Protein AF-A0A0H5D980-F1 (afdb_monomer_lite)

Structure (mmCIF, N/CA/C/O backbone):
data_AF-A0A0H5D980-F1
#
_entry.id   AF-A0A0H5D980-F1
#
loop_
_atom_site.group_PDB
_atom_site.id
_atom_site.type_symbol
_atom_site.label_atom_id
_atom_site.label_alt_id
_atom_site.label_comp_id
_atom_site.label_asym_id
_atom_site.label_entity_id
_atom_site.label_seq_id
_atom_site.pdbx_PDB_ins_code
_atom_site.Cartn_x
_atom_site.Cartn_y
_atom_site.Cartn_z
_atom_site.occupancy
_atom_site.B_iso_or_equiv
_atom_site.auth_seq_id
_atom_site.auth_comp_id
_atom_site.auth_asym_id
_atom_site.auth_atom_id
_atom_site.pdbx_PDB_model_num
ATOM 1 N N . MET A 1 1 ? -22.223 -10.813 6.629 1.00 51.12 1 MET A N 1
ATOM 2 C CA . MET A 1 1 ? -20.821 -11.260 6.780 1.00 51.12 1 MET A CA 1
ATOM 3 C C . MET A 1 1 ? -19.965 -10.009 6.736 1.00 51.12 1 MET A C 1
ATOM 5 O O . MET A 1 1 ? -20.292 -9.136 5.946 1.00 51.12 1 MET A O 1
ATOM 9 N N . SER A 1 2 ? -18.985 -9.863 7.628 1.00 63.44 2 SER A N 1
ATOM 10 C CA . SER A 1 2 ? -18.084 -8.704 7.605 1.00 63.44 2 SER A CA 1
ATOM 11 C C . SER A 1 2 ? -17.225 -8.768 6.345 1.00 63.44 2 SER A C 1
ATOM 13 O O . SER A 1 2 ? -16.574 -9.787 6.131 1.00 63.44 2 SER A O 1
ATOM 15 N N . THR A 1 3 ? -17.230 -7.718 5.527 1.00 89.12 3 THR A N 1
ATOM 16 C CA . THR A 1 3 ? -16.318 -7.585 4.385 1.00 89.12 3 THR A CA 1
ATOM 17 C C . THR A 1 3 ? -14.890 -7.384 4.899 1.00 89.12 3 THR A C 1
ATOM 19 O O . THR A 1 3 ? -14.675 -6.607 5.834 1.00 89.12 3 THR A O 1
ATOM 22 N N . THR A 1 4 ? -13.914 -8.102 4.337 1.00 97.00 4 THR A N 1
ATOM 23 C CA . THR A 1 4 ? -12.498 -7.933 4.696 1.00 97.00 4 THR A CA 1
ATOM 24 C C . THR A 1 4 ? -12.014 -6.555 4.254 1.00 97.00 4 THR A C 1
ATOM 26 O O . THR A 1 4 ? -12.297 -6.121 3.139 1.00 97.00 4 THR A O 1
ATOM 29 N N . ARG A 1 5 ? -11.260 -5.864 5.110 1.00 97.75 5 ARG A N 1
ATOM 30 C CA . ARG A 1 5 ? -10.724 -4.530 4.805 1.00 97.75 5 ARG A CA 1
ATOM 31 C C . ARG A 1 5 ? -9.301 -4.609 4.266 1.00 97.75 5 ARG A C 1
ATOM 33 O O . ARG A 1 5 ? -8.466 -5.313 4.830 1.00 97.75 5 ARG A O 1
ATOM 40 N N . LEU A 1 6 ? -9.002 -3.868 3.207 1.00 98.44 6 LEU A N 1
ATOM 41 C CA . LEU A 1 6 ? -7.672 -3.780 2.609 1.00 98.44 6 LEU A CA 1
ATOM 42 C C . LEU A 1 6 ? -7.043 -2.420 2.911 1.00 98.44 6 LEU A C 1
ATOM 44 O O . LEU A 1 6 ? -7.632 -1.382 2.625 1.00 98.44 6 LEU A O 1
ATOM 48 N N . VAL A 1 7 ? -5.818 -2.420 3.428 1.00 98.62 7 VAL A N 1
ATOM 49 C CA . VAL A 1 7 ? -4.994 -1.212 3.555 1.00 98.62 7 VAL A CA 1
ATOM 50 C C . VAL A 1 7 ? -3.736 -1.405 2.724 1.00 98.62 7 VAL A C 1
ATOM 52 O O . VAL A 1 7 ? -2.962 -2.322 2.982 1.00 98.62 7 VAL A O 1
ATOM 55 N N . LEU A 1 8 ? -3.515 -0.557 1.726 1.00 98.75 8 LEU A N 1
ATOM 56 C CA . LEU A 1 8 ? -2.292 -0.581 0.932 1.00 98.75 8 LEU A CA 1
ATOM 57 C C . LEU A 1 8 ? -1.278 0.368 1.567 1.00 98.75 8 LEU A C 1
ATOM 59 O O . LEU A 1 8 ? -1.592 1.526 1.824 1.00 98.75 8 LEU A O 1
ATOM 63 N N . VAL A 1 9 ? -0.060 -0.113 1.797 1.00 98.69 9 VAL A N 1
ATOM 64 C CA . VAL A 1 9 ? 1.068 0.684 2.288 1.00 98.69 9 VAL A CA 1
ATOM 65 C C . VAL A 1 9 ? 2.138 0.720 1.208 1.00 98.69 9 VAL A C 1
ATOM 67 O O . VAL A 1 9 ? 2.629 -0.326 0.789 1.00 98.69 9 VAL A O 1
ATOM 70 N N . CYS A 1 10 ? 2.511 1.921 0.777 1.00 98.00 10 CYS A N 1
ATOM 71 C CA . CYS A 1 10 ? 3.514 2.157 -0.259 1.00 98.00 10 CYS A CA 1
ATOM 72 C C . CYS A 1 10 ? 4.540 3.207 0.181 1.00 98.00 10 CYS A C 1
ATOM 74 O O . CYS A 1 10 ? 4.350 3.887 1.191 1.00 98.00 10 CYS A O 1
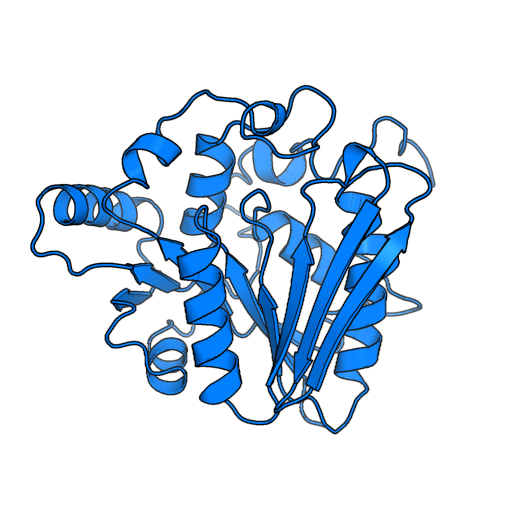ATOM 76 N N . GLY A 1 11 ? 5.643 3.322 -0.554 1.00 95.94 11 GLY A N 1
ATOM 77 C CA . GLY A 1 11 ? 6.698 4.298 -0.293 1.00 95.94 11 GLY A CA 1
ATOM 78 C C . GLY A 1 11 ? 8.081 3.778 -0.698 1.00 95.94 11 GLY A C 1
ATOM 79 O O . GLY A 1 11 ? 8.308 2.566 -0.663 1.00 95.94 11 GLY A O 1
ATOM 80 N N . PRO A 1 12 ? 9.037 4.669 -1.018 1.00 91.44 12 PRO A N 1
ATOM 81 C CA . PRO A 1 12 ? 10.344 4.280 -1.561 1.00 91.44 12 PRO A CA 1
ATOM 82 C C . PRO A 1 12 ? 11.278 3.617 -0.540 1.00 91.44 12 PRO A C 1
ATOM 84 O O . PRO A 1 12 ? 12.287 3.017 -0.904 1.00 91.44 12 PRO A O 1
ATOM 87 N N . ARG A 1 13 ? 10.977 3.726 0.759 1.00 92.12 13 ARG A N 1
ATOM 88 C CA . ARG A 1 13 ? 11.851 3.250 1.837 1.00 92.12 13 ARG A CA 1
ATOM 89 C C . ARG A 1 13 ? 11.250 2.018 2.512 1.00 92.12 13 ARG A C 1
ATOM 91 O O . ARG A 1 13 ? 10.187 2.078 3.138 1.00 92.12 13 ARG A O 1
ATOM 98 N N . HIS A 1 14 ? 11.958 0.889 2.416 1.00 90.56 14 HIS A N 1
ATOM 99 C CA . HIS A 1 14 ? 11.540 -0.385 3.015 1.00 90.56 14 HIS A CA 1
ATOM 100 C C . HIS A 1 14 ? 11.334 -0.291 4.532 1.00 90.56 14 HIS A C 1
ATOM 102 O O . HIS A 1 14 ? 10.413 -0.905 5.064 1.00 90.56 14 HIS A O 1
ATOM 108 N N . GLU A 1 15 ? 12.190 0.446 5.241 1.00 92.38 15 GLU A N 1
ATOM 109 C CA . GLU A 1 15 ? 12.110 0.556 6.699 1.00 92.38 15 GLU A CA 1
ATOM 110 C C . GLU A 1 15 ? 10.838 1.285 7.140 1.00 92.38 15 GLU A C 1
ATOM 112 O O . GLU A 1 15 ? 10.085 0.764 7.963 1.00 92.38 15 GLU A O 1
ATOM 117 N N . SER A 1 16 ? 10.542 2.433 6.527 1.00 92.75 16 SER A N 1
ATOM 118 C CA . SER A 1 16 ? 9.367 3.251 6.838 1.00 92.75 16 SER A CA 1
ATOM 119 C C . SER A 1 16 ? 8.065 2.493 6.574 1.00 92.75 16 SER A C 1
ATOM 121 O O . SER A 1 16 ? 7.196 2.420 7.443 1.00 92.75 16 SER A O 1
ATOM 123 N N . THR A 1 17 ? 7.954 1.855 5.405 1.00 96.25 17 THR A N 1
ATOM 124 C CA . THR A 1 17 ? 6.773 1.060 5.029 1.00 96.25 17 THR A CA 1
ATOM 125 C C . THR A 1 17 ? 6.622 -0.195 5.891 1.00 96.25 17 THR A C 1
ATOM 127 O O . THR A 1 17 ? 5.507 -0.534 6.296 1.00 96.25 17 THR A O 1
ATOM 130 N N . ARG A 1 18 ? 7.727 -0.859 6.260 1.00 95.56 18 ARG A N 1
ATOM 131 C CA . ARG A 1 18 ? 7.719 -2.000 7.189 1.00 95.56 18 ARG A CA 1
ATOM 132 C C . ARG A 1 18 ? 7.298 -1.588 8.597 1.00 95.56 18 ARG A C 1
ATOM 134 O O . ARG A 1 18 ? 6.560 -2.339 9.243 1.00 95.56 18 ARG A O 1
ATOM 141 N N . MET A 1 19 ? 7.781 -0.449 9.092 1.00 94.81 19 MET A N 1
ATOM 142 C CA . MET A 1 19 ? 7.435 0.053 10.420 1.00 94.81 19 MET A CA 1
ATOM 143 C C . MET A 1 19 ? 5.950 0.403 10.484 1.00 94.81 19 MET A C 1
ATOM 145 O O . MET A 1 19 ? 5.253 -0.125 11.348 1.00 94.81 19 MET A O 1
ATOM 149 N N . LEU A 1 20 ? 5.447 1.158 9.503 1.00 96.69 20 LEU A N 1
ATOM 150 C CA . LEU A 1 20 ? 4.027 1.484 9.380 1.00 96.69 20 LEU A CA 1
ATOM 151 C C . LEU A 1 20 ? 3.154 0.223 9.273 1.00 96.69 20 LEU A C 1
ATOM 153 O O . LEU A 1 20 ? 2.203 0.060 10.031 1.00 96.69 20 LEU A O 1
ATOM 157 N N . SER A 1 21 ? 3.513 -0.725 8.402 1.00 97.44 21 SER A N 1
ATOM 158 C CA . SER A 1 21 ? 2.768 -1.987 8.262 1.00 97.44 21 SER A CA 1
ATOM 159 C C . SER A 1 21 ? 2.767 -2.806 9.556 1.00 97.44 21 SER A C 1
ATOM 161 O O . SER A 1 21 ? 1.779 -3.456 9.886 1.00 97.44 21 SER A O 1
ATOM 163 N N . THR A 1 22 ? 3.863 -2.761 10.321 1.00 95.75 22 THR A N 1
ATOM 164 C CA . THR A 1 22 ? 3.944 -3.416 11.634 1.00 95.75 22 THR A CA 1
ATOM 165 C C . THR A 1 22 ? 3.051 -2.724 12.657 1.00 95.75 22 THR A C 1
ATOM 167 O O . THR A 1 22 ? 2.327 -3.424 13.354 1.00 95.75 22 THR A O 1
ATOM 170 N N . GLN A 1 23 ? 3.052 -1.388 12.713 1.00 95.31 23 GLN A N 1
ATOM 171 C CA . GLN A 1 23 ? 2.165 -0.620 13.592 1.00 95.31 23 GLN A CA 1
ATOM 172 C C . GLN A 1 23 ? 0.692 -0.919 13.295 1.00 95.31 23 GLN A C 1
ATOM 174 O O . GLN A 1 23 ? -0.059 -1.219 14.222 1.00 95.31 23 GLN A O 1
ATOM 179 N N . LEU A 1 24 ? 0.294 -0.921 12.016 1.00 96.88 24 LEU A N 1
ATOM 180 C CA . LEU A 1 24 ? -1.061 -1.290 11.592 1.00 96.88 24 LEU A CA 1
ATOM 181 C C . LEU A 1 24 ? -1.421 -2.710 12.045 1.00 96.88 24 LEU A C 1
ATOM 183 O O . LEU A 1 24 ? -2.476 -2.913 12.632 1.00 96.88 24 LEU A O 1
ATOM 187 N N . MET A 1 25 ? -0.528 -3.683 11.837 1.00 96.44 25 MET A N 1
ATOM 188 C CA . MET A 1 25 ? -0.750 -5.074 12.246 1.00 96.44 25 MET A CA 1
ATOM 189 C C . MET A 1 25 ? -0.929 -5.235 13.758 1.00 96.44 25 MET A C 1
ATOM 191 O O . MET A 1 25 ? -1.739 -6.044 14.196 1.00 96.44 25 MET A O 1
ATOM 195 N N . THR A 1 26 ? -0.145 -4.514 14.562 1.00 95.12 26 THR A N 1
ATOM 196 C CA . THR A 1 26 ? -0.181 -4.642 16.025 1.00 95.12 26 THR A CA 1
ATOM 197 C C . THR A 1 26 ? -1.289 -3.824 16.672 1.00 95.12 26 THR A C 1
ATOM 199 O O . THR A 1 26 ? -1.745 -4.187 17.752 1.00 95.12 26 THR A O 1
ATOM 202 N N . GLY A 1 27 ? -1.698 -2.714 16.051 1.00 94.94 27 GLY A N 1
ATOM 203 C CA . GLY A 1 27 ? -2.718 -1.816 16.594 1.00 94.94 27 GLY A CA 1
ATOM 204 C C . GLY A 1 27 ? -4.127 -2.054 16.055 1.00 94.94 27 GLY A C 1
ATOM 205 O O . GLY A 1 27 ? -5.063 -1.437 16.555 1.00 94.94 27 GLY A O 1
ATOM 206 N N . LEU A 1 28 ? -4.303 -2.931 15.061 1.00 95.50 28 LEU A N 1
ATOM 207 C CA . LEU A 1 28 ? -5.611 -3.300 14.520 1.00 95.50 28 LEU A CA 1
ATOM 208 C C . LEU A 1 28 ? -5.896 -4.792 14.751 1.00 95.50 28 LEU A C 1
ATOM 210 O O . LEU A 1 28 ? -5.003 -5.629 14.594 1.00 95.50 28 LEU A O 1
ATOM 214 N N . PRO A 1 29 ? -7.139 -5.158 15.110 1.00 92.88 29 PRO A N 1
ATOM 215 C CA . PRO A 1 29 ? -7.504 -6.550 15.345 1.00 92.88 29 PRO A CA 1
ATOM 216 C C . PRO A 1 29 ? -7.402 -7.374 14.057 1.00 92.88 29 PRO A C 1
ATOM 218 O O . PRO A 1 29 ? -7.565 -6.838 12.958 1.00 92.88 29 PRO A O 1
ATOM 221 N N . ALA A 1 30 ? -7.115 -8.673 14.212 1.00 95.56 30 ALA A N 1
ATOM 222 C CA . ALA A 1 30 ? -7.182 -9.686 13.151 1.00 95.56 30 ALA A CA 1
ATOM 223 C C . ALA A 1 30 ? -6.567 -9.235 11.806 1.00 95.56 30 ALA A C 1
ATOM 225 O O . ALA A 1 30 ? -7.114 -9.483 10.729 1.00 95.56 30 ALA A O 1
ATOM 226 N N . THR A 1 31 ? -5.432 -8.531 11.887 1.00 98.19 31 THR A N 1
ATOM 227 C CA . THR A 1 31 ? -4.765 -7.916 10.739 1.00 98.19 31 THR A CA 1
ATOM 228 C C . THR A 1 31 ? -3.587 -8.769 10.284 1.00 98.19 31 THR A C 1
ATOM 230 O O . THR A 1 31 ? -2.676 -9.056 11.064 1.00 98.19 31 THR A O 1
ATOM 233 N N . VAL A 1 32 ? -3.593 -9.158 9.010 1.00 98.56 32 VAL A N 1
ATOM 234 C CA . VAL A 1 32 ? -2.478 -9.845 8.349 1.00 98.56 32 VAL A CA 1
ATOM 235 C C . VAL A 1 32 ? -1.701 -8.860 7.480 1.00 98.56 32 VAL A C 1
ATOM 237 O O . VAL A 1 32 ? -2.299 -8.044 6.789 1.00 98.56 32 VAL A O 1
ATOM 240 N N . VAL A 1 33 ? -0.371 -8.934 7.486 1.00 98.75 33 VAL A N 1
ATOM 241 C CA . VAL A 1 33 ? 0.484 -8.188 6.548 1.00 98.75 33 VAL A CA 1
ATOM 242 C C . VAL A 1 33 ? 0.972 -9.135 5.467 1.00 98.75 33 VAL A C 1
ATOM 244 O O . VAL A 1 33 ? 1.546 -10.178 5.781 1.00 98.75 33 VAL A O 1
ATOM 247 N N . VAL A 1 34 ? 0.787 -8.746 4.209 1.00 98.69 34 VAL A N 1
ATOM 248 C CA . VAL A 1 34 ? 1.308 -9.440 3.030 1.00 98.69 34 VAL A CA 1
ATOM 249 C C . VAL A 1 34 ? 2.311 -8.528 2.338 1.00 98.69 34 VAL A C 1
ATOM 251 O O . VAL A 1 34 ? 1.989 -7.387 2.021 1.00 98.69 34 VAL A O 1
ATOM 254 N N . HIS A 1 35 ? 3.516 -9.037 2.100 1.00 98.19 35 HIS A N 1
ATOM 255 C CA . HIS A 1 35 ? 4.557 -8.353 1.341 1.00 98.19 35 HIS A CA 1
ATOM 256 C C . HIS A 1 35 ? 5.123 -9.289 0.278 1.00 98.19 35 HIS A C 1
ATOM 258 O O . HIS A 1 35 ? 5.512 -10.412 0.601 1.00 98.19 35 HIS A O 1
ATOM 264 N N . HIS A 1 36 ? 5.218 -8.820 -0.962 1.00 95.56 36 HIS A N 1
ATOM 265 C CA . HIS A 1 36 ? 5.960 -9.487 -2.028 1.00 95.56 36 HIS A CA 1
ATOM 266 C C . HIS A 1 36 ? 7.258 -8.725 -2.246 1.00 95.56 36 HIS A C 1
ATOM 268 O O . HIS A 1 36 ? 7.222 -7.583 -2.679 1.00 95.56 36 HIS A O 1
ATOM 274 N N . ASP A 1 37 ? 8.387 -9.358 -1.950 1.00 93.56 37 ASP A N 1
ATOM 275 C CA . ASP A 1 37 ? 9.710 -8.837 -2.287 1.00 93.56 37 ASP A CA 1
ATOM 276 C C . ASP A 1 37 ? 10.016 -9.179 -3.747 1.00 93.56 37 ASP A C 1
ATOM 278 O O . ASP A 1 37 ? 10.107 -10.358 -4.121 1.00 93.56 37 ASP A O 1
ATOM 282 N N . LEU A 1 38 ? 10.133 -8.130 -4.562 1.00 90.69 38 LEU A N 1
ATOM 283 C CA . LEU A 1 38 ? 10.238 -8.212 -6.018 1.00 90.69 38 LEU A CA 1
ATOM 284 C C . LEU A 1 38 ? 11.667 -8.018 -6.533 1.00 90.69 38 LEU A C 1
ATOM 286 O O . LEU A 1 38 ? 11.882 -8.000 -7.743 1.00 90.69 38 LEU A O 1
ATOM 290 N N . ARG A 1 39 ? 12.677 -7.928 -5.658 1.00 88.19 39 ARG A N 1
ATOM 291 C CA . ARG A 1 39 ? 14.069 -7.652 -6.071 1.00 88.19 39 ARG A CA 1
ATOM 292 C C . ARG A 1 39 ? 14.628 -8.664 -7.072 1.00 88.19 39 ARG A C 1
ATOM 294 O O . ARG A 1 39 ? 15.463 -8.303 -7.893 1.00 88.19 39 ARG A O 1
ATOM 301 N N . ARG A 1 40 ? 14.158 -9.916 -7.018 1.00 89.62 40 ARG A N 1
ATOM 302 C CA . ARG A 1 40 ? 14.558 -11.012 -7.919 1.00 89.62 40 ARG A CA 1
ATOM 303 C C . ARG A 1 40 ? 13.474 -11.401 -8.923 1.00 89.62 40 ARG A C 1
ATOM 305 O O . ARG A 1 40 ? 13.529 -12.493 -9.486 1.00 89.62 40 ARG A O 1
ATOM 312 N N . VAL A 1 41 ? 12.494 -10.525 -9.161 1.00 87.06 41 VAL A N 1
ATOM 313 C CA . VAL A 1 41 ? 11.375 -10.855 -10.046 1.00 87.06 41 VAL A CA 1
ATOM 314 C C . VAL A 1 41 ? 11.854 -11.143 -11.468 1.00 87.06 41 VAL A C 1
ATOM 316 O O . VAL A 1 41 ? 11.355 -12.101 -12.033 1.00 87.06 41 VAL A O 1
ATOM 319 N N . ALA A 1 42 ? 12.865 -10.441 -12.003 1.00 83.81 42 ALA A N 1
ATOM 320 C CA . ALA A 1 42 ? 13.492 -10.751 -13.299 1.00 83.81 42 ALA A CA 1
ATOM 321 C C . ALA A 1 42 ? 14.023 -12.191 -13.409 1.00 83.81 42 ALA A C 1
ATOM 323 O O . ALA A 1 42 ? 13.922 -12.792 -14.476 1.00 83.81 42 ALA A O 1
ATOM 324 N N . ASP A 1 43 ? 14.513 -12.765 -12.306 1.00 88.44 43 ASP A N 1
ATOM 325 C CA . ASP A 1 43 ? 14.970 -14.161 -12.244 1.00 88.44 43 ASP A CA 1
ATOM 326 C C . ASP A 1 43 ? 13.798 -15.158 -12.166 1.00 88.44 43 ASP A C 1
ATOM 328 O O . ASP A 1 43 ? 14.009 -16.359 -12.008 1.00 88.44 43 ASP A O 1
ATOM 332 N N . GLY A 1 44 ? 12.554 -14.672 -12.195 1.00 89.44 44 GLY A N 1
ATOM 333 C CA . GLY A 1 44 ? 11.363 -15.472 -11.937 1.00 89.44 44 GLY A CA 1
ATOM 334 C C . GLY A 1 44 ? 11.160 -15.791 -10.457 1.00 89.44 44 GLY A C 1
ATOM 335 O O . GLY A 1 44 ? 10.426 -16.719 -10.148 1.00 89.44 44 GLY A O 1
ATOM 336 N N . VAL A 1 45 ? 11.781 -15.060 -9.523 1.00 92.69 45 VAL A N 1
ATOM 337 C CA . VAL A 1 45 ? 11.695 -15.368 -8.086 1.00 92.69 45 VAL A CA 1
ATOM 338 C C . VAL A 1 45 ? 11.022 -14.240 -7.317 1.00 92.69 45 VAL A C 1
ATOM 340 O O . VAL A 1 45 ? 11.498 -13.106 -7.299 1.00 92.69 45 VAL A O 1
ATOM 343 N N . VAL A 1 46 ? 9.957 -14.576 -6.590 1.00 94.19 46 VAL A N 1
ATOM 344 C CA . VAL A 1 46 ? 9.288 -13.660 -5.661 1.00 94.19 46 VAL A CA 1
ATOM 345 C C . VAL A 1 46 ? 9.288 -14.253 -4.263 1.00 94.19 46 VAL A C 1
ATOM 347 O O . VAL A 1 46 ? 8.963 -15.424 -4.066 1.00 94.19 46 VAL A O 1
ATOM 350 N N . ARG A 1 47 ? 9.650 -13.447 -3.263 1.00 96.56 47 ARG A N 1
ATOM 351 C CA . ARG A 1 47 ? 9.567 -13.860 -1.857 1.00 96.56 47 ARG A CA 1
ATOM 352 C C . ARG A 1 47 ? 8.360 -13.206 -1.218 1.00 96.56 47 ARG A C 1
ATOM 354 O O . ARG A 1 47 ? 8.380 -12.021 -0.899 1.00 96.56 47 ARG A O 1
ATOM 361 N N . ARG A 1 48 ? 7.309 -13.988 -0.999 1.00 97.88 48 ARG A N 1
ATOM 362 C CA . ARG A 1 48 ? 6.137 -13.527 -0.263 1.00 97.88 48 ARG A CA 1
ATOM 363 C C . ARG A 1 48 ? 6.340 -13.749 1.225 1.00 97.88 48 ARG A C 1
ATOM 365 O O . ARG A 1 48 ? 6.541 -14.881 1.656 1.00 97.88 48 ARG A O 1
ATOM 372 N N . ARG A 1 49 ? 6.191 -12.696 2.020 1.00 98.12 49 ARG A N 1
ATOM 373 C CA . ARG A 1 49 ? 6.124 -12.756 3.479 1.00 98.12 49 ARG A CA 1
ATOM 374 C C . ARG A 1 49 ? 4.700 -12.488 3.953 1.00 98.12 49 ARG A C 1
ATOM 376 O O . ARG A 1 49 ? 4.079 -11.518 3.529 1.00 98.12 49 ARG A O 1
ATOM 383 N N . LEU A 1 50 ? 4.212 -13.331 4.854 1.00 98.38 50 LEU A N 1
ATOM 384 C CA . LEU A 1 50 ? 2.910 -13.209 5.501 1.00 98.38 50 LEU A CA 1
ATOM 385 C C . LEU A 1 50 ? 3.099 -13.169 7.016 1.00 98.38 50 LEU A C 1
ATOM 387 O O . LEU A 1 50 ? 3.748 -14.051 7.583 1.00 98.38 50 LEU A O 1
ATOM 391 N N . ARG A 1 51 ? 2.529 -12.155 7.672 1.00 98.12 51 ARG A N 1
ATOM 392 C CA . ARG A 1 51 ? 2.606 -11.976 9.129 1.00 98.12 51 ARG A CA 1
ATOM 393 C C . ARG A 1 51 ? 1.215 -11.850 9.730 1.00 98.12 51 ARG A C 1
ATOM 395 O O . ARG A 1 51 ? 0.459 -10.983 9.310 1.00 98.12 51 ARG A O 1
ATOM 402 N N . LEU A 1 52 ? 0.902 -12.684 10.719 1.00 96.25 52 LEU A N 1
ATOM 403 C CA . LEU A 1 52 ? -0.360 -12.653 11.463 1.00 96.25 52 LEU A CA 1
ATOM 404 C C . LEU A 1 52 ? -0.093 -13.016 12.928 1.00 96.25 52 LEU A C 1
ATOM 406 O O . LEU A 1 52 ? 0.307 -14.139 13.246 1.00 96.25 52 LEU A O 1
ATOM 410 N N . GLY A 1 53 ? -0.300 -12.062 13.835 1.00 91.62 53 GLY A N 1
ATOM 411 C CA . GLY A 1 53 ? 0.054 -12.233 15.244 1.00 91.62 53 GLY A CA 1
ATOM 412 C C . GLY A 1 53 ? 1.547 -12.545 15.415 1.00 91.62 53 GLY A C 1
ATOM 413 O O . GLY A 1 53 ? 2.400 -11.747 15.036 1.00 91.62 53 GLY A O 1
ATOM 414 N N . ARG A 1 54 ? 1.866 -13.714 15.988 1.00 91.88 54 ARG A N 1
ATOM 415 C CA . ARG A 1 54 ? 3.253 -14.200 16.149 1.00 91.88 54 ARG A CA 1
ATOM 416 C C . ARG A 1 54 ? 3.763 -15.019 14.959 1.00 91.88 54 ARG A C 1
ATOM 418 O O . ARG A 1 54 ? 4.947 -15.336 14.922 1.00 91.88 54 ARG A O 1
ATOM 425 N N . ALA A 1 55 ? 2.888 -15.395 14.026 1.00 95.50 55 ALA A N 1
ATOM 426 C CA . ALA A 1 55 ? 3.283 -16.152 12.849 1.00 95.50 55 ALA A CA 1
ATOM 427 C C . ALA A 1 55 ? 3.939 -15.223 11.822 1.00 95.50 55 ALA A C 1
ATOM 429 O O . ALA A 1 55 ? 3.417 -14.150 11.517 1.00 95.50 55 ALA A O 1
ATOM 430 N N . ASP A 1 56 ? 5.070 -15.664 11.281 1.00 97.31 56 ASP A N 1
ATOM 431 C CA . ASP A 1 56 ? 5.837 -14.960 10.259 1.00 97.31 56 ASP A CA 1
ATOM 432 C C . ASP A 1 56 ? 6.384 -15.995 9.279 1.00 97.31 56 ASP A C 1
ATOM 434 O O . ASP A 1 56 ? 7.262 -16.788 9.615 1.00 97.31 56 ASP A O 1
ATOM 438 N N . THR A 1 57 ? 5.781 -16.067 8.097 1.00 97.75 57 THR A N 1
ATOM 439 C CA . THR A 1 57 ? 6.077 -17.097 7.098 1.00 97.75 57 THR A CA 1
ATOM 440 C C . THR A 1 57 ? 6.581 -16.442 5.829 1.00 97.75 57 THR A C 1
ATOM 442 O O . THR A 1 57 ? 5.953 -15.522 5.315 1.00 97.75 57 THR A O 1
ATOM 445 N N . THR A 1 58 ? 7.700 -16.937 5.304 1.00 98.00 58 THR A N 1
ATOM 446 C CA . THR A 1 58 ? 8.209 -16.543 3.988 1.00 98.00 58 THR A CA 1
ATOM 447 C C . THR A 1 58 ? 8.098 -17.723 3.033 1.00 98.00 58 THR A C 1
ATOM 449 O O . THR A 1 58 ? 8.599 -18.807 3.321 1.00 98.00 58 THR A O 1
ATOM 452 N N . THR A 1 59 ? 7.442 -17.512 1.898 1.00 98.12 59 THR A N 1
ATOM 453 C CA . THR A 1 59 ? 7.292 -18.479 0.810 1.00 98.12 59 THR A CA 1
ATOM 454 C C . THR A 1 59 ? 8.046 -17.966 -0.411 1.00 98.12 59 THR A C 1
ATOM 456 O O . THR A 1 59 ? 7.902 -16.801 -0.782 1.00 98.12 59 THR A O 1
ATOM 459 N N . THR A 1 60 ? 8.841 -18.830 -1.037 1.00 97.69 60 THR A N 1
ATOM 460 C CA . THR A 1 60 ? 9.447 -18.536 -2.341 1.00 97.69 60 THR A CA 1
ATOM 461 C C . THR A 1 60 ? 8.493 -19.003 -3.429 1.00 97.69 60 THR A C 1
ATOM 463 O O . THR A 1 60 ? 8.013 -20.132 -3.374 1.00 97.69 60 THR A O 1
ATOM 466 N N . ILE A 1 61 ? 8.208 -18.123 -4.379 1.00 96.38 61 ILE A N 1
ATOM 467 C CA . ILE A 1 61 ? 7.333 -18.370 -5.519 1.00 96.38 61 ILE A CA 1
ATOM 468 C C . ILE A 1 61 ? 8.199 -18.296 -6.769 1.00 96.38 61 ILE A C 1
ATOM 470 O O . ILE A 1 61 ? 8.926 -17.317 -6.961 1.00 96.38 61 ILE A O 1
ATOM 474 N N . GLU A 1 62 ? 8.113 -19.330 -7.596 1.00 93.94 62 GLU A N 1
ATOM 475 C CA . GLU A 1 62 ? 8.781 -19.393 -8.890 1.00 93.94 62 GLU A CA 1
ATOM 476 C C . GLU A 1 62 ? 7.769 -19.055 -9.985 1.00 93.94 62 GLU A C 1
ATOM 478 O O . GLU A 1 62 ? 6.723 -19.690 -10.108 1.00 93.94 62 GLU A O 1
ATOM 483 N N . LEU A 1 63 ? 8.073 -18.020 -10.760 1.00 86.38 63 LEU A N 1
ATOM 484 C CA . LEU A 1 63 ? 7.291 -17.559 -11.895 1.00 86.38 63 LEU A CA 1
ATOM 485 C C . LEU A 1 63 ? 7.922 -18.094 -13.176 1.00 86.38 63 LEU A C 1
ATOM 487 O O . LEU A 1 63 ? 9.132 -17.989 -13.368 1.00 86.38 63 LEU A O 1
ATOM 491 N N . ALA A 1 64 ? 7.095 -18.576 -14.104 1.00 78.56 64 ALA A N 1
ATOM 492 C CA . ALA A 1 64 ? 7.581 -19.024 -15.410 1.00 78.56 64 ALA A CA 1
ATOM 493 C C . ALA A 1 64 ? 8.294 -17.897 -16.185 1.00 78.56 64 ALA A C 1
ATOM 495 O O . ALA A 1 64 ? 9.258 -18.146 -16.908 1.00 78.56 64 ALA A O 1
ATOM 496 N N . HIS A 1 65 ? 7.829 -16.652 -16.015 1.00 75.69 65 HIS A N 1
ATOM 497 C CA . HIS A 1 65 ? 8.457 -15.447 -16.553 1.00 75.69 65 HIS A CA 1
ATOM 498 C C . HIS A 1 65 ? 8.469 -14.339 -15.501 1.00 75.69 65 HIS A C 1
ATOM 500 O O . HIS A 1 65 ? 7.452 -14.064 -14.858 1.00 75.69 65 HIS A O 1
ATOM 506 N N . GLY A 1 66 ? 9.619 -13.687 -15.358 1.00 76.88 66 GLY A N 1
ATOM 507 C CA . GLY A 1 66 ? 9.891 -12.711 -14.316 1.00 76.88 66 GLY A CA 1
ATOM 508 C C . GLY A 1 66 ? 9.205 -11.359 -14.488 1.00 76.88 66 GLY A C 1
ATOM 509 O O . GLY A 1 66 ? 9.833 -10.392 -14.909 1.00 76.88 66 GLY A O 1
ATOM 510 N N . CYS A 1 67 ? 7.912 -11.277 -14.170 1.00 82.50 67 CYS A N 1
ATOM 511 C CA . CYS A 1 67 ? 7.128 -10.047 -14.293 1.00 82.50 67 CYS A CA 1
ATOM 512 C C . CYS A 1 67 ? 6.257 -9.795 -13.057 1.00 82.50 67 CYS A C 1
ATOM 514 O O . CYS A 1 67 ? 5.607 -10.704 -12.537 1.00 82.50 67 CYS A O 1
ATOM 516 N N . VAL A 1 68 ? 6.171 -8.530 -12.638 1.00 83.00 68 VAL A N 1
ATOM 517 C CA . VAL A 1 68 ? 5.325 -8.096 -11.516 1.00 83.00 68 VAL A CA 1
ATOM 518 C C . VAL A 1 68 ? 3.847 -8.397 -11.779 1.00 83.00 68 VAL A C 1
ATOM 520 O O . VAL A 1 68 ? 3.162 -8.896 -10.891 1.00 83.00 68 VAL A O 1
ATOM 523 N N . ALA A 1 69 ? 3.358 -8.217 -13.011 1.00 82.94 69 ALA A N 1
ATOM 524 C CA . ALA A 1 69 ? 1.994 -8.593 -13.395 1.00 82.94 69 ALA A CA 1
ATOM 525 C C . ALA A 1 69 ? 1.666 -10.064 -13.088 1.00 82.94 69 ALA A C 1
ATOM 527 O O . ALA A 1 69 ? 0.545 -10.387 -12.690 1.00 82.94 69 ALA A O 1
ATOM 528 N N . ARG A 1 70 ? 2.640 -10.961 -13.287 1.00 85.94 70 ARG A N 1
ATOM 529 C CA . ARG A 1 70 ? 2.497 -12.389 -12.984 1.00 85.94 70 ARG A CA 1
ATOM 530 C C . ARG A 1 70 ? 2.568 -12.647 -11.491 1.00 85.94 70 ARG A C 1
ATOM 532 O O . ARG A 1 70 ? 1.708 -13.355 -10.992 1.00 85.94 70 ARG A O 1
ATOM 539 N N . ALA A 1 71 ? 3.482 -12.001 -10.767 1.00 89.94 71 ALA A N 1
ATOM 540 C CA . ALA A 1 71 ? 3.495 -12.056 -9.304 1.00 89.94 71 ALA A CA 1
ATOM 541 C C . ALA A 1 71 ? 2.126 -11.672 -8.707 1.00 89.94 71 ALA A C 1
ATOM 543 O O . ALA A 1 71 ? 1.618 -12.341 -7.808 1.00 89.94 71 ALA A O 1
ATOM 544 N N . LEU A 1 72 ? 1.492 -10.629 -9.255 1.00 90.56 72 LEU A N 1
ATOM 545 C CA . LEU A 1 72 ? 0.153 -10.217 -8.845 1.00 90.56 72 LEU A CA 1
ATOM 546 C C . LEU A 1 72 ? -0.902 -11.277 -9.192 1.00 90.56 72 LEU A C 1
ATOM 548 O O . LEU A 1 72 ? -1.649 -11.710 -8.318 1.00 90.56 72 LEU A O 1
ATOM 552 N N . ARG A 1 73 ? -0.974 -11.695 -10.460 1.00 90.50 73 ARG A N 1
ATOM 553 C CA . ARG A 1 73 ? -2.048 -12.566 -10.962 1.00 90.50 73 ARG A CA 1
ATOM 554 C C . ARG A 1 73 ? -1.937 -14.014 -10.487 1.00 90.50 73 ARG A C 1
ATOM 556 O O . ARG A 1 73 ? -2.953 -14.622 -10.173 1.00 90.50 73 ARG A O 1
ATOM 563 N N . GLU A 1 74 ? -0.730 -14.564 -10.484 1.00 91.19 74 GLU A N 1
ATOM 564 C CA . GLU A 1 74 ? -0.467 -15.976 -10.192 1.00 91.19 74 GLU A CA 1
ATOM 565 C C . GLU A 1 74 ? -0.336 -16.231 -8.683 1.00 91.19 74 GLU A C 1
ATOM 567 O O . GLU A 1 74 ? -0.601 -17.347 -8.245 1.00 91.19 74 GLU A O 1
ATOM 572 N N . ASP A 1 75 ? 0.006 -15.211 -7.879 1.00 95.62 75 ASP A N 1
ATOM 573 C CA . ASP A 1 75 ? 0.211 -15.384 -6.436 1.00 95.62 75 ASP A CA 1
ATOM 574 C C . ASP A 1 75 ? -0.589 -14.420 -5.546 1.00 95.62 75 ASP A C 1
ATOM 576 O O . ASP A 1 75 ? -1.373 -14.884 -4.714 1.00 95.62 75 ASP A O 1
ATOM 580 N N . LEU A 1 76 ? -0.432 -13.095 -5.695 1.00 96.94 76 LEU A N 1
ATOM 581 C CA . LEU A 1 76 ? -1.069 -12.145 -4.770 1.00 96.94 76 LEU A CA 1
ATOM 582 C C . LEU A 1 76 ? -2.598 -12.256 -4.796 1.00 96.94 76 LEU A C 1
ATOM 584 O O . LEU A 1 76 ? -3.205 -12.416 -3.743 1.00 96.94 76 LEU A O 1
ATOM 588 N N . LEU A 1 77 ? -3.239 -12.172 -5.964 1.00 97.25 77 LEU A N 1
ATOM 589 C CA . LEU A 1 77 ? -4.703 -12.165 -6.045 1.00 97.25 77 LEU A CA 1
ATOM 590 C C . LEU A 1 77 ? -5.324 -13.484 -5.524 1.00 97.25 77 LEU A C 1
ATOM 592 O O . LEU A 1 77 ? -6.222 -13.409 -4.680 1.00 97.25 77 LEU A O 1
ATOM 596 N N . PRO A 1 78 ? -4.837 -14.686 -5.903 1.00 97.19 78 PRO A N 1
ATOM 597 C CA . PRO A 1 78 ? -5.290 -15.940 -5.294 1.00 97.19 78 PRO A CA 1
ATOM 598 C C . PRO A 1 78 ? -5.109 -15.988 -3.772 1.00 97.19 78 PRO A C 1
ATOM 600 O O . PRO A 1 78 ? -6.018 -16.414 -3.055 1.00 97.19 78 PRO A O 1
ATOM 603 N N . LEU A 1 79 ? -3.970 -15.509 -3.260 1.00 98.06 79 LEU A N 1
ATOM 604 C CA . LEU A 1 79 ? -3.724 -15.427 -1.822 1.00 98.06 79 LEU A CA 1
ATOM 605 C C . LEU A 1 79 ? -4.738 -14.514 -1.130 1.00 98.06 79 LEU A C 1
ATOM 607 O O . LEU A 1 79 ? -5.294 -14.896 -0.103 1.00 98.06 79 LEU A O 1
ATOM 611 N N . LEU A 1 80 ? -4.988 -13.318 -1.668 1.00 98.25 80 LEU A N 1
ATOM 612 C CA . LEU A 1 80 ? -5.950 -12.387 -1.079 1.00 98.25 80 LEU A CA 1
ATOM 613 C C . LEU A 1 80 ? -7.346 -12.984 -1.046 1.00 98.25 80 LEU A C 1
ATOM 615 O O . LEU A 1 80 ? -8.024 -12.872 -0.028 1.00 98.25 80 LEU A O 1
ATOM 619 N N . ARG A 1 81 ? -7.749 -13.698 -2.101 1.00 97.38 81 ARG A N 1
ATOM 620 C CA . ARG A 1 81 ? -9.034 -14.398 -2.125 1.00 97.38 81 ARG A CA 1
ATOM 621 C C . ARG A 1 81 ? -9.148 -15.438 -1.009 1.00 97.38 81 ARG A C 1
ATOM 623 O O . ARG A 1 81 ? -10.222 -15.550 -0.413 1.00 97.38 81 ARG A O 1
ATOM 630 N N . ALA A 1 82 ? -8.068 -16.175 -0.739 1.00 97.19 82 ALA A N 1
ATOM 631 C CA . ALA A 1 82 ? -8.004 -17.150 0.348 1.00 97.19 82 ALA A CA 1
ATOM 632 C C . ALA A 1 82 ? -8.033 -16.473 1.727 1.00 97.19 82 ALA A C 1
ATOM 634 O O . ALA A 1 82 ? -8.769 -16.917 2.604 1.00 97.19 82 ALA A O 1
ATOM 635 N N . LEU A 1 83 ? -7.301 -15.369 1.905 1.00 97.44 83 LEU A N 1
ATOM 636 C CA . LEU A 1 83 ? -7.292 -14.603 3.155 1.00 97.44 83 LEU A CA 1
ATOM 637 C C . LEU A 1 83 ? -8.648 -13.957 3.453 1.00 97.44 83 LEU A C 1
ATOM 639 O O . LEU A 1 83 ? -9.083 -13.998 4.595 1.00 97.44 83 LEU A O 1
ATOM 643 N N . CYS A 1 84 ? -9.356 -13.445 2.443 1.00 96.50 84 CYS A N 1
ATOM 644 C CA . CYS A 1 84 ? -10.710 -12.905 2.624 1.00 96.50 84 CYS A CA 1
ATOM 645 C C . CYS A 1 84 ? -11.738 -13.986 3.013 1.00 96.50 84 CYS A C 1
ATOM 647 O O . CYS A 1 84 ? -12.816 -13.672 3.508 1.00 96.50 84 CYS A O 1
ATOM 649 N N . ALA A 1 85 ? -11.437 -15.266 2.771 1.00 95.56 85 ALA A N 1
ATOM 650 C CA . ALA A 1 85 ? -12.265 -16.388 3.211 1.00 95.56 85 ALA A CA 1
ATOM 651 C C . ALA A 1 85 ? -11.857 -16.939 4.591 1.00 95.56 85 ALA A C 1
ATOM 653 O O . ALA A 1 85 ? -12.565 -17.790 5.132 1.00 95.56 85 ALA A O 1
ATOM 654 N N . ASP A 1 86 ? -10.734 -16.489 5.162 1.00 95.88 86 ASP A N 1
ATOM 655 C CA . ASP A 1 86 ? -10.256 -16.945 6.465 1.00 95.88 86 ASP A CA 1
ATOM 656 C C . ASP A 1 86 ? -10.958 -16.159 7.587 1.00 95.88 86 ASP A C 1
ATOM 658 O O . ASP A 1 86 ? -10.743 -14.954 7.718 1.00 95.88 86 ASP A O 1
ATOM 662 N N . PRO A 1 87 ? -11.756 -16.810 8.456 1.00 93.62 87 PRO A N 1
ATOM 663 C CA . PRO A 1 87 ? -12.486 -16.124 9.525 1.00 93.62 87 PRO A CA 1
ATOM 664 C C . PRO A 1 87 ? -11.577 -15.485 10.585 1.00 93.62 87 PRO A C 1
ATOM 666 O O . PRO A 1 87 ? -12.060 -14.753 11.444 1.00 93.62 87 PRO A O 1
ATOM 669 N N . ARG A 1 88 ? -10.269 -15.770 10.564 1.00 94.56 88 ARG A N 1
ATOM 670 C CA . ARG A 1 88 ? -9.274 -15.157 11.455 1.00 94.56 88 ARG A CA 1
ATOM 671 C C . ARG A 1 88 ? -8.737 -13.827 10.921 1.00 94.56 88 ARG A C 1
ATOM 673 O O . ARG A 1 88 ? -7.928 -13.205 11.607 1.00 94.56 88 ARG A O 1
ATOM 680 N N . VAL A 1 89 ? -9.122 -13.430 9.706 1.00 97.00 89 VAL A N 1
ATOM 681 C CA . VAL A 1 89 ? -8.618 -12.242 9.012 1.00 97.00 89 VAL A CA 1
ATOM 682 C C . VAL A 1 89 ? -9.756 -11.247 8.800 1.00 97.00 89 VAL A C 1
ATOM 684 O O . VAL A 1 89 ? -10.621 -11.428 7.949 1.00 97.00 89 VAL A O 1
ATOM 687 N N . GLU A 1 90 ? -9.726 -10.150 9.552 1.00 96.62 90 GLU A N 1
ATOM 688 C CA . GLU A 1 90 ? -10.643 -9.020 9.342 1.00 96.62 90 GLU A CA 1
ATOM 689 C C . GLU A 1 90 ? -10.043 -7.978 8.398 1.00 96.62 90 GLU A C 1
ATOM 691 O O . GLU A 1 90 ? -10.766 -7.269 7.693 1.00 96.62 90 GLU A O 1
ATOM 696 N N . ARG A 1 91 ? -8.709 -7.878 8.379 1.00 98.00 91 ARG A N 1
ATOM 697 C CA . ARG A 1 91 ? -7.990 -6.865 7.614 1.00 98.00 91 ARG A CA 1
ATOM 698 C C . ARG A 1 91 ? -6.705 -7.408 7.017 1.00 98.00 91 ARG A C 1
ATOM 700 O O . ARG A 1 91 ? -5.971 -8.154 7.661 1.00 98.00 91 ARG A O 1
ATOM 707 N N . ILE A 1 92 ? -6.405 -6.965 5.805 1.00 98.69 92 ILE A N 1
ATOM 708 C CA . ILE A 1 92 ? -5.166 -7.266 5.101 1.00 98.69 92 ILE A CA 1
ATOM 709 C C . ILE A 1 92 ? -4.429 -5.954 4.842 1.00 98.69 92 ILE A C 1
ATOM 711 O O . ILE A 1 92 ? -4.940 -5.057 4.176 1.00 98.69 92 ILE A O 1
ATOM 715 N N . VAL A 1 93 ? -3.204 -5.858 5.346 1.00 98.81 93 VAL A N 1
ATOM 716 C CA . VAL A 1 93 ? -2.248 -4.817 4.976 1.00 98.81 93 VAL A CA 1
ATOM 717 C C . VAL A 1 93 ? -1.402 -5.333 3.815 1.00 98.81 93 VAL A C 1
ATOM 719 O O . VAL A 1 93 ? -0.586 -6.242 3.976 1.00 98.81 93 VAL A O 1
ATOM 722 N N . LEU A 1 94 ? -1.599 -4.741 2.645 1.00 98.62 94 LEU A N 1
ATOM 723 C CA . LEU A 1 94 ? -0.780 -4.909 1.450 1.00 98.62 94 LEU A CA 1
ATOM 724 C C . LEU A 1 94 ? 0.456 -4.015 1.582 1.00 98.62 94 LEU A C 1
ATOM 726 O O . LEU A 1 94 ? 0.421 -2.838 1.229 1.00 98.62 94 LEU A O 1
ATOM 730 N N . HIS A 1 95 ? 1.552 -4.563 2.106 1.00 98.56 95 HIS A N 1
ATOM 731 C CA . HIS A 1 95 ? 2.847 -3.883 2.137 1.00 98.56 95 HIS A CA 1
ATOM 732 C C . HIS A 1 95 ? 3.493 -4.006 0.756 1.00 98.56 95 HIS A C 1
ATOM 734 O O . HIS A 1 95 ? 4.158 -4.998 0.447 1.00 98.56 95 HIS A O 1
ATOM 740 N N . LEU A 1 96 ? 3.269 -2.998 -0.085 1.00 97.19 96 LEU A N 1
ATOM 741 C CA . LEU A 1 96 ? 3.790 -2.966 -1.445 1.00 97.19 96 LEU A CA 1
ATOM 742 C C . LEU A 1 96 ? 5.320 -2.857 -1.440 1.00 97.19 96 LEU A C 1
ATOM 744 O O . LEU A 1 96 ? 5.916 -2.222 -0.566 1.00 97.19 96 LEU A O 1
ATOM 748 N N . ASP A 1 97 ? 5.949 -3.496 -2.423 1.00 94.12 97 ASP A N 1
ATOM 749 C CA . ASP A 1 97 ? 7.375 -3.317 -2.698 1.00 94.12 97 ASP A CA 1
ATOM 750 C C . ASP A 1 97 ? 7.651 -1.852 -3.100 1.00 94.12 97 ASP A C 1
ATOM 752 O O . ASP A 1 97 ? 6.788 -1.242 -3.739 1.00 94.12 97 ASP A O 1
ATOM 756 N N . PRO A 1 98 ? 8.807 -1.255 -2.750 1.00 91.75 98 PRO A N 1
ATOM 757 C CA . PRO A 1 98 ? 9.069 0.164 -3.002 1.00 91.75 98 PRO A CA 1
ATOM 758 C C . PRO A 1 98 ? 8.929 0.619 -4.453 1.00 91.75 98 PRO A C 1
ATOM 760 O O . PRO A 1 98 ? 8.659 1.794 -4.688 1.00 91.75 98 PRO A O 1
ATOM 763 N N . ILE A 1 99 ? 9.080 -0.295 -5.412 1.00 85.94 99 ILE A N 1
ATOM 764 C CA . ILE A 1 99 ? 8.940 -0.004 -6.847 1.00 85.94 99 ILE A CA 1
ATOM 765 C C . ILE A 1 99 ? 7.507 -0.058 -7.361 1.00 85.94 99 ILE A C 1
ATOM 767 O O . ILE A 1 99 ? 7.263 0.162 -8.547 1.00 85.94 99 ILE A O 1
ATOM 771 N N . VAL A 1 100 ? 6.559 -0.435 -6.508 1.00 89.38 100 VAL A N 1
ATOM 772 C CA . VAL A 1 100 ? 5.178 -0.661 -6.910 1.00 89.38 100 VAL A CA 1
ATOM 773 C C . VAL A 1 100 ? 4.361 0.587 -6.613 1.00 89.38 100 VAL A C 1
ATOM 775 O O . VAL A 1 100 ? 4.264 1.056 -5.475 1.00 89.38 100 VAL A O 1
ATOM 778 N N . GLU A 1 101 ? 3.740 1.115 -7.662 1.00 90.94 101 GLU A N 1
ATOM 779 C CA . GLU A 1 101 ? 2.682 2.108 -7.535 1.00 90.94 101 GLU A CA 1
ATOM 780 C C . GLU A 1 101 ? 1.381 1.440 -7.052 1.00 90.94 101 GLU A C 1
ATOM 782 O O . GLU A 1 101 ? 1.060 0.323 -7.467 1.00 90.94 101 GLU A O 1
ATOM 787 N N . PRO A 1 102 ? 0.584 2.110 -6.205 1.00 94.62 102 PRO A N 1
ATOM 788 C CA . PRO A 1 102 ? -0.670 1.552 -5.708 1.00 94.62 102 PRO A CA 1
ATOM 789 C C . PRO A 1 102 ? -1.778 1.525 -6.770 1.00 94.62 102 PRO A C 1
ATOM 791 O O . PRO A 1 102 ? -2.589 0.603 -6.767 1.00 94.62 102 PRO A O 1
ATOM 794 N N . ALA A 1 103 ? -1.819 2.491 -7.698 1.00 92.44 103 ALA A N 1
ATOM 795 C CA . ALA A 1 103 ? -2.915 2.616 -8.663 1.00 92.44 103 ALA A CA 1
ATOM 796 C C . ALA A 1 103 ? -3.111 1.356 -9.528 1.00 92.44 103 ALA A C 1
ATOM 798 O O . ALA A 1 103 ? -4.238 0.859 -9.612 1.00 92.44 103 ALA A O 1
ATOM 799 N N . PRO A 1 104 ? -2.050 0.768 -10.114 1.00 89.25 104 PRO A N 1
ATOM 800 C CA . PRO A 1 104 ? -2.214 -0.424 -10.933 1.00 89.25 104 PRO A CA 1
ATOM 801 C C . PRO A 1 104 ? -2.570 -1.679 -10.115 1.00 89.25 104 PRO A C 1
ATOM 803 O O . PRO A 1 104 ? -3.263 -2.567 -10.615 1.00 89.25 104 PRO A O 1
ATOM 806 N N . VAL A 1 105 ? -2.165 -1.739 -8.839 1.00 94.00 105 VAL A N 1
ATOM 807 C CA . VAL A 1 105 ? -2.595 -2.796 -7.907 1.00 94.00 105 VAL A CA 1
ATOM 808 C C . VAL A 1 105 ? -4.086 -2.658 -7.606 1.00 94.00 105 VAL A C 1
ATOM 810 O O . VAL A 1 105 ? -4.820 -3.631 -7.755 1.00 94.00 105 VAL A O 1
ATOM 813 N N . CYS A 1 106 ? -4.559 -1.457 -7.257 1.00 95.81 106 CYS A N 1
ATOM 814 C CA . CYS A 1 106 ? -5.980 -1.193 -7.013 1.00 95.81 106 CYS A CA 1
ATOM 815 C C . CYS A 1 106 ? -6.845 -1.504 -8.237 1.00 95.81 106 CYS A C 1
ATOM 817 O O . CYS A 1 106 ? -7.901 -2.121 -8.101 1.00 95.81 106 CYS A O 1
ATOM 819 N N . TRP A 1 107 ? -6.371 -1.160 -9.439 1.00 93.44 107 TRP A N 1
ATOM 820 C CA . TRP A 1 107 ? -7.042 -1.550 -10.675 1.00 93.44 107 TRP A CA 1
ATOM 821 C C . TRP A 1 107 ? -7.167 -3.074 -10.787 1.00 93.44 107 TRP A C 1
ATOM 823 O O . TRP A 1 107 ? -8.262 -3.578 -11.032 1.00 93.44 107 TRP A O 1
ATOM 833 N N . ALA A 1 108 ? -6.085 -3.821 -10.546 1.00 91.31 108 ALA A N 1
ATOM 834 C CA . ALA A 1 108 ? -6.114 -5.279 -10.614 1.00 91.31 108 ALA A CA 1
ATOM 835 C C . ALA A 1 108 ? -7.074 -5.895 -9.582 1.00 91.31 108 ALA A C 1
ATOM 837 O O . ALA A 1 108 ? -7.815 -6.814 -9.928 1.00 91.31 108 ALA A O 1
ATOM 838 N N . LEU A 1 109 ? -7.118 -5.361 -8.355 1.00 95.69 109 LEU A N 1
ATOM 839 C CA . LEU A 1 109 ? -8.029 -5.825 -7.301 1.00 95.69 109 LEU A CA 1
ATOM 840 C C . LEU A 1 109 ? -9.504 -5.764 -7.730 1.00 95.69 109 LEU A C 1
ATOM 842 O O . LEU A 1 109 ? -10.267 -6.655 -7.359 1.00 95.69 109 LEU A O 1
ATOM 846 N N . GLY A 1 110 ? -9.893 -4.741 -8.499 1.00 93.69 110 GLY A N 1
ATOM 847 C CA . GLY A 1 110 ? -11.276 -4.525 -8.945 1.00 93.69 110 GLY A CA 1
ATOM 848 C C . GLY A 1 110 ? -11.604 -4.998 -10.362 1.00 93.69 110 GLY A C 1
ATOM 849 O O . GLY A 1 110 ? -12.753 -4.887 -10.769 1.00 93.69 110 GLY A O 1
ATOM 850 N N . ASN A 1 111 ? -10.625 -5.481 -11.137 1.00 90.38 111 ASN A N 1
ATOM 851 C CA . ASN A 1 111 ? -10.835 -5.834 -12.553 1.00 90.38 111 ASN A CA 1
ATOM 852 C C . ASN A 1 111 ? -10.340 -7.236 -12.931 1.00 90.38 111 ASN A C 1
ATOM 854 O O . ASN A 1 111 ? -10.762 -7.774 -13.953 1.00 90.38 111 ASN A O 1
ATOM 858 N N . VAL A 1 112 ? -9.443 -7.847 -12.152 1.00 88.44 112 VAL A N 1
ATOM 859 C CA . VAL A 1 112 ? -8.923 -9.187 -12.455 1.00 88.44 112 VAL A CA 1
ATOM 860 C C . VAL A 1 112 ? -9.717 -10.232 -11.682 1.00 88.44 112 VAL A C 1
ATOM 862 O O . VAL A 1 112 ? -9.741 -10.231 -10.452 1.00 88.44 112 VAL A O 1
ATOM 865 N N . LEU A 1 113 ? -10.342 -11.150 -12.417 1.00 91.31 113 LEU A N 1
ATOM 866 C CA . LEU A 1 113 ? -11.090 -12.261 -11.838 1.00 91.31 113 LEU A CA 1
ATOM 867 C C . LEU A 1 113 ? -10.150 -13.306 -11.226 1.00 91.31 113 LEU A C 1
ATOM 869 O O . LEU A 1 113 ? -9.203 -13.771 -11.862 1.00 91.31 113 LEU A O 1
ATOM 873 N N . VAL A 1 114 ? -10.473 -13.726 -10.006 1.00 92.88 114 VAL A N 1
ATOM 874 C CA . VAL A 1 114 ? -9.922 -14.902 -9.333 1.00 92.88 114 VAL A CA 1
ATOM 875 C C . VAL A 1 114 ? -11.051 -15.922 -9.210 1.00 92.88 114 VAL A C 1
ATOM 877 O O . VAL A 1 114 ? -11.885 -15.867 -8.304 1.00 92.88 114 VAL A O 1
ATOM 880 N N . GLY A 1 115 ? -11.118 -16.841 -10.173 1.00 91.75 115 GLY A N 1
ATOM 881 C CA . GLY A 1 115 ? -12.300 -17.677 -10.366 1.00 91.75 115 GLY A CA 1
ATOM 882 C C . GLY A 1 115 ? -13.437 -16.855 -10.974 1.00 91.75 115 GLY A C 1
ATOM 883 O O . GLY A 1 115 ? -13.326 -16.419 -12.114 1.00 91.75 115 GLY A O 1
ATOM 884 N N . ALA A 1 116 ? -14.519 -16.646 -10.222 1.00 92.69 116 ALA A N 1
ATOM 885 C CA . ALA A 1 116 ? -15.731 -15.969 -10.704 1.00 92.69 116 ALA A CA 1
ATOM 886 C C . ALA A 1 116 ? -15.929 -14.539 -10.164 1.00 92.69 116 ALA A C 1
ATOM 888 O O . ALA A 1 116 ? -16.934 -13.914 -10.481 1.00 92.69 116 ALA A O 1
ATOM 889 N N . ALA A 1 117 ? -15.014 -14.036 -9.333 1.00 94.12 117 ALA A N 1
ATOM 890 C CA . ALA A 1 117 ? -15.124 -12.726 -8.695 1.00 94.12 117 ALA A CA 1
ATOM 891 C C . ALA A 1 117 ? -13.762 -12.028 -8.661 1.00 94.12 117 ALA A C 1
ATOM 893 O O . ALA A 1 117 ? -12.717 -12.684 -8.669 1.00 94.12 117 ALA A O 1
ATOM 894 N N . THR A 1 118 ? -13.774 -10.706 -8.612 1.00 95.38 118 THR A N 1
ATOM 895 C CA . THR A 1 118 ? -12.605 -9.884 -8.297 1.00 95.38 118 THR A CA 1
ATOM 896 C C . THR A 1 118 ? -12.369 -9.864 -6.784 1.00 95.38 118 THR A C 1
ATOM 898 O O . THR A 1 118 ? -13.151 -10.414 -6.003 1.00 95.38 118 THR A O 1
ATOM 901 N N . ILE A 1 119 ? -11.274 -9.246 -6.335 1.00 97.31 119 ILE A N 1
ATOM 902 C CA . ILE A 1 119 ? -11.037 -9.081 -4.896 1.00 97.31 119 ILE A CA 1
ATOM 903 C C . ILE A 1 119 ? -12.002 -8.052 -4.310 1.00 97.31 119 ILE A C 1
ATOM 905 O O . ILE A 1 119 ? -12.498 -8.264 -3.206 1.00 97.31 119 ILE A O 1
ATOM 909 N N . LEU A 1 120 ? -12.319 -6.987 -5.052 1.00 96.19 120 LEU A N 1
ATOM 910 C CA . LEU A 1 120 ? -13.222 -5.940 -4.564 1.00 96.19 120 LEU A CA 1
ATOM 911 C C . LEU A 1 120 ? -14.705 -6.341 -4.545 1.00 96.19 120 LEU A C 1
ATOM 913 O O . LEU A 1 120 ? -15.512 -5.647 -3.942 1.00 96.19 120 LEU A O 1
ATOM 917 N N . ASP A 1 121 ? -15.066 -7.494 -5.115 1.00 95.88 121 ASP A N 1
ATOM 918 C CA . ASP A 1 121 ? -16.398 -8.085 -4.918 1.00 95.88 121 ASP A CA 1
ATOM 919 C C . ASP A 1 121 ? -16.571 -8.700 -3.514 1.00 95.88 121 ASP A C 1
ATOM 921 O O . ASP A 1 121 ? -17.690 -9.001 -3.096 1.00 95.88 121 ASP A O 1
ATOM 925 N N . VAL A 1 122 ? -15.470 -8.947 -2.790 1.00 95.44 122 VAL A N 1
ATOM 926 C CA . VAL A 1 122 ? -15.465 -9.634 -1.482 1.00 95.44 122 VAL A CA 1
ATOM 927 C C . VAL A 1 122 ? -14.657 -8.912 -0.397 1.00 95.44 122 VAL A C 1
ATOM 929 O O . VAL A 1 122 ? -14.581 -9.398 0.733 1.00 95.44 122 VAL A O 1
ATOM 932 N N . ALA A 1 123 ? -14.048 -7.773 -0.724 1.00 97.12 123 ALA A N 1
ATOM 933 C CA . ALA A 1 123 ? -13.223 -6.966 0.165 1.00 97.12 123 ALA A CA 1
ATOM 934 C C . ALA A 1 123 ? -13.332 -5.479 -0.204 1.00 97.12 123 ALA A C 1
ATOM 936 O O . ALA A 1 123 ? -13.507 -5.145 -1.369 1.00 97.12 123 ALA A O 1
ATOM 937 N N . ASP A 1 124 ? -13.145 -4.588 0.766 1.00 97.25 124 ASP A N 1
ATOM 938 C CA . ASP A 1 124 ? -13.184 -3.139 0.547 1.00 97.25 124 ASP A CA 1
ATOM 939 C C . ASP A 1 124 ? -11.804 -2.526 0.789 1.00 97.25 124 ASP A C 1
ATOM 941 O O . ASP A 1 124 ? -11.144 -2.841 1.784 1.00 97.25 124 ASP A O 1
ATOM 945 N N . ILE A 1 125 ? -11.364 -1.612 -0.080 1.00 98.06 125 ILE A N 1
ATOM 946 C CA . ILE A 1 125 ? -10.161 -0.811 0.184 1.00 98.06 125 ILE A CA 1
ATOM 947 C C . ILE A 1 125 ? -10.508 0.239 1.237 1.00 98.06 125 ILE A C 1
ATOM 949 O O . ILE A 1 125 ? -11.215 1.205 0.972 1.00 98.06 125 ILE A O 1
ATOM 953 N N . GLU A 1 126 ? -9.980 0.051 2.441 1.00 97.50 126 GLU A N 1
ATOM 954 C CA . GLU A 1 126 ? -10.139 0.969 3.564 1.00 97.50 126 GLU A CA 1
ATOM 955 C C . GLU A 1 126 ? -9.200 2.168 3.445 1.00 97.50 126 GLU A C 1
ATOM 957 O O . GLU A 1 126 ? -9.589 3.264 3.826 1.00 97.50 126 GLU A O 1
ATOM 962 N N . ALA A 1 127 ? -7.983 1.995 2.916 1.00 97.94 127 ALA A N 1
ATOM 963 C CA . ALA A 1 127 ? -7.060 3.106 2.681 1.00 97.94 127 ALA A CA 1
ATOM 964 C C . ALA A 1 127 ? -5.893 2.740 1.754 1.00 97.94 127 ALA A C 1
ATOM 966 O O . ALA A 1 127 ? -5.393 1.615 1.774 1.00 97.94 127 ALA A O 1
ATOM 967 N N . VAL A 1 128 ? -5.386 3.737 1.030 1.00 98.31 128 VAL A N 1
ATOM 968 C CA . VAL A 1 128 ? -4.026 3.753 0.477 1.00 98.31 128 VAL A CA 1
ATOM 969 C C . VAL A 1 128 ? -3.179 4.732 1.290 1.00 98.31 128 VAL A C 1
ATOM 971 O O . VAL A 1 128 ? -3.528 5.903 1.411 1.00 98.31 128 VAL A O 1
ATOM 974 N N . ILE A 1 129 ? -2.061 4.271 1.846 1.00 98.50 129 ILE A N 1
ATOM 975 C CA . ILE A 1 129 ? -1.195 5.061 2.726 1.00 98.50 129 ILE A CA 1
ATOM 976 C C . ILE A 1 129 ? 0.226 5.083 2.157 1.00 98.50 129 ILE A C 1
ATOM 978 O O . ILE A 1 129 ? 0.826 4.033 1.916 1.00 98.50 129 ILE A O 1
ATOM 982 N N . ALA A 1 130 ? 0.778 6.279 1.954 1.00 98.00 130 ALA A N 1
ATOM 983 C CA . ALA A 1 130 ? 2.158 6.471 1.516 1.00 98.00 130 ALA A CA 1
ATOM 984 C C . ALA A 1 130 ? 3.052 6.852 2.701 1.00 98.00 130 ALA A C 1
ATOM 986 O O . ALA A 1 130 ? 2.789 7.836 3.388 1.00 98.00 130 ALA A O 1
ATOM 987 N N . ALA A 1 131 ? 4.126 6.100 2.931 1.00 97.31 131 ALA A N 1
ATOM 988 C CA . ALA A 1 131 ? 5.184 6.479 3.859 1.00 97.31 131 ALA A CA 1
ATOM 989 C C . ALA A 1 131 ? 6.245 7.301 3.116 1.00 97.31 131 ALA A C 1
ATOM 991 O O . ALA A 1 131 ? 6.847 6.826 2.151 1.00 97.31 131 ALA A O 1
ATOM 992 N N . VAL A 1 132 ? 6.481 8.527 3.574 1.00 96.06 132 VAL A N 1
ATOM 993 C CA . VAL A 1 132 ? 7.370 9.500 2.931 1.00 96.06 132 VAL A CA 1
ATOM 994 C C . VAL A 1 132 ? 8.468 9.894 3.903 1.00 96.06 132 VAL A C 1
ATOM 996 O O . VAL A 1 132 ? 8.188 10.306 5.027 1.00 96.06 132 VAL A O 1
ATOM 999 N N . ASP A 1 133 ? 9.718 9.788 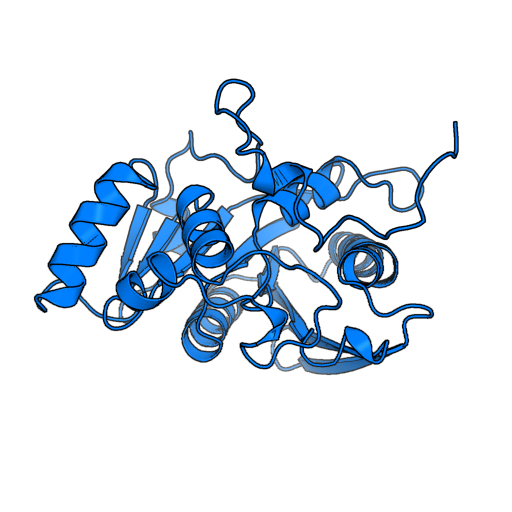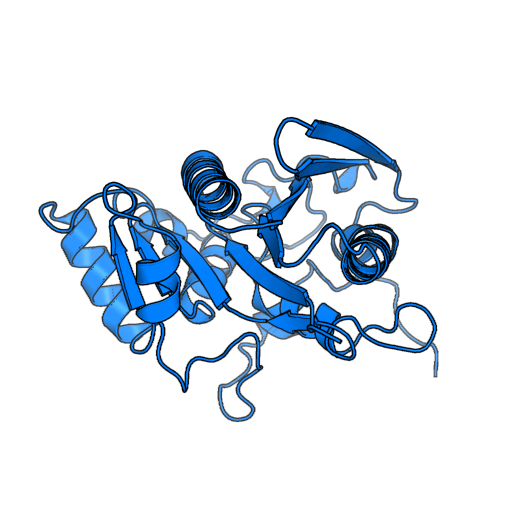3.461 1.00 94.06 133 ASP A N 1
ATOM 1000 C CA . ASP A 1 133 ? 10.851 10.360 4.177 1.00 94.06 133 ASP A CA 1
ATOM 1001 C C . ASP A 1 133 ? 11.158 11.762 3.641 1.00 94.06 133 ASP A C 1
ATOM 1003 O O . ASP A 1 133 ? 11.677 11.880 2.528 1.00 94.06 133 ASP A O 1
ATOM 1007 N N . PRO A 1 134 ? 10.860 12.839 4.391 1.00 93.19 134 PRO A N 1
ATOM 1008 C CA . PRO A 1 134 ? 11.040 14.187 3.878 1.00 93.19 134 PRO A CA 1
ATOM 1009 C C . PRO A 1 134 ? 12.500 14.551 3.583 1.00 93.19 134 PRO A C 1
ATOM 1011 O O . PRO A 1 134 ? 12.743 15.497 2.839 1.00 93.19 134 PRO A O 1
ATOM 1014 N N . ALA A 1 135 ? 13.467 13.822 4.152 1.00 92.25 135 ALA A N 1
ATOM 1015 C CA . ALA A 1 135 ? 14.886 14.065 3.912 1.00 92.25 135 ALA A CA 1
ATOM 1016 C C . ALA A 1 135 ? 15.340 13.644 2.505 1.00 92.25 135 ALA A C 1
ATOM 1018 O O . ALA A 1 135 ? 16.300 14.208 1.990 1.00 92.25 135 ALA A O 1
ATOM 1019 N N . THR A 1 136 ? 14.664 12.666 1.894 1.00 92.44 136 THR A N 1
ATOM 1020 C CA . THR A 1 136 ? 15.101 12.025 0.640 1.00 92.44 136 THR A CA 1
ATOM 1021 C C . THR A 1 136 ? 14.049 12.069 -0.465 1.00 92.44 136 THR A C 1
ATOM 1023 O O . THR A 1 136 ? 14.385 12.019 -1.643 1.00 92.44 136 THR A O 1
ATOM 1026 N N . TRP A 1 137 ? 12.766 12.224 -0.123 1.00 95.06 137 TRP A N 1
ATOM 1027 C CA . TRP A 1 137 ? 11.680 12.064 -1.091 1.00 95.06 137 TRP A CA 1
ATOM 1028 C C . TRP A 1 137 ? 11.717 13.072 -2.243 1.00 95.06 137 TRP A C 1
ATOM 1030 O O . TRP A 1 137 ? 11.358 12.715 -3.358 1.00 95.06 137 TRP A O 1
ATOM 1040 N N . LEU A 1 138 ? 12.145 14.319 -2.012 1.00 94.81 138 LEU A N 1
ATOM 1041 C CA . LEU A 1 138 ? 12.201 15.312 -3.093 1.00 94.81 138 LEU A CA 1
ATOM 1042 C C . LEU A 1 138 ? 13.284 14.975 -4.132 1.00 94.81 138 LEU A C 1
ATOM 1044 O O . LEU A 1 138 ? 13.080 15.209 -5.321 1.00 94.81 138 LEU A O 1
ATOM 1048 N N . GLU A 1 139 ? 14.405 14.399 -3.694 1.00 94.50 139 GLU A N 1
ATOM 1049 C CA . GLU A 1 139 ? 15.445 13.885 -4.589 1.00 94.50 139 GLU A CA 1
ATOM 1050 C C . GLU A 1 139 ? 14.884 12.735 -5.433 1.00 94.50 139 GLU A C 1
ATOM 1052 O O . GLU A 1 139 ? 14.924 12.798 -6.660 1.00 94.50 139 GLU A O 1
ATOM 1057 N N . ASP A 1 140 ? 14.232 11.758 -4.793 1.00 94.00 140 ASP A N 1
ATOM 1058 C CA . ASP A 1 140 ? 13.577 10.649 -5.495 1.00 94.00 140 ASP A CA 1
ATOM 1059 C C . ASP A 1 140 ? 12.521 11.156 -6.498 1.00 94.00 140 ASP A C 1
ATOM 1061 O O . ASP A 1 140 ? 12.475 10.707 -7.641 1.00 94.00 140 ASP A O 1
ATOM 1065 N N . ALA A 1 141 ? 11.694 12.129 -6.097 1.00 94.25 141 ALA A N 1
ATOM 1066 C CA . ALA A 1 141 ? 10.596 12.685 -6.893 1.00 94.25 141 ALA A CA 1
ATOM 1067 C C . ALA A 1 141 ? 11.054 13.548 -8.078 1.00 94.25 141 ALA A C 1
ATOM 1069 O O . ALA A 1 141 ? 10.239 13.899 -8.932 1.00 94.25 141 ALA A O 1
ATOM 1070 N N . THR A 1 142 ? 12.341 13.892 -8.137 1.00 94.69 142 THR A N 1
ATOM 1071 C CA . THR A 1 142 ? 12.957 14.633 -9.248 1.00 94.69 142 THR A CA 1
ATOM 1072 C C . THR A 1 142 ? 13.981 13.798 -10.018 1.00 94.69 142 THR A C 1
ATOM 1074 O O . THR A 1 142 ? 14.573 14.292 -10.974 1.00 94.69 142 THR A O 1
ATOM 1077 N N . SER A 1 143 ? 14.152 12.528 -9.640 1.00 92.38 143 SER A N 1
ATOM 1078 C CA . SER A 1 143 ? 15.101 11.602 -10.245 1.00 92.38 143 SER A CA 1
ATOM 1079 C C . SER A 1 143 ? 14.635 11.080 -11.609 1.00 92.38 143 SER A C 1
ATOM 1081 O O . SER A 1 143 ? 13.512 10.597 -11.781 1.00 92.38 143 SER A O 1
ATOM 1083 N N . ASP A 1 144 ? 15.537 11.110 -12.582 1.00 91.50 144 ASP A N 1
ATOM 1084 C CA . ASP A 1 144 ? 15.390 10.490 -13.898 1.00 91.50 144 ASP A CA 1
ATOM 1085 C C . ASP A 1 144 ? 15.912 9.043 -13.944 1.00 91.50 144 ASP A C 1
ATOM 1087 O O . ASP A 1 144 ? 15.796 8.386 -14.978 1.00 91.50 144 ASP A O 1
ATOM 1091 N N . VAL A 1 145 ? 16.425 8.520 -12.822 1.00 89.38 145 VAL A N 1
ATOM 1092 C CA . VAL A 1 145 ? 16.993 7.170 -12.732 1.00 89.38 145 VAL A CA 1
ATOM 1093 C C . VAL A 1 145 ? 15.904 6.119 -12.991 1.00 89.38 145 VAL A C 1
ATOM 1095 O O . VAL A 1 145 ? 14.885 6.109 -12.288 1.00 89.38 145 VAL A O 1
ATOM 1098 N N . PRO A 1 146 ? 16.088 5.208 -13.963 1.00 86.75 146 PRO A N 1
ATOM 1099 C CA . PRO A 1 146 ? 15.181 4.088 -14.186 1.00 86.75 146 PRO A CA 1
ATOM 1100 C C . PRO A 1 146 ? 15.137 3.137 -12.984 1.00 86.75 146 PRO A C 1
ATOM 1102 O O . PRO A 1 146 ? 16.166 2.822 -12.389 1.00 86.75 146 PRO A O 1
ATOM 1105 N N . ILE A 1 147 ? 13.965 2.577 -12.672 1.00 82.88 147 ILE A N 1
ATOM 1106 C CA . ILE A 1 147 ? 13.824 1.601 -11.573 1.00 82.88 147 ILE A CA 1
ATOM 1107 C C . ILE A 1 147 ? 14.741 0.375 -11.739 1.00 82.88 147 ILE A C 1
ATOM 1109 O O . ILE A 1 147 ? 15.222 -0.173 -10.744 1.00 82.88 147 ILE A O 1
ATOM 1113 N N . SER A 1 148 ? 15.020 -0.036 -12.979 1.00 78.19 148 SER A N 1
ATOM 1114 C CA . SER A 1 148 ? 15.956 -1.122 -13.302 1.00 78.19 148 SER A CA 1
ATOM 1115 C C . SER A 1 148 ? 17.385 -0.854 -12.814 1.00 78.19 148 SER A C 1
ATOM 1117 O O . SER A 1 148 ? 18.130 -1.793 -12.546 1.00 78.19 148 SER A O 1
ATOM 1119 N N . GLU A 1 149 ? 17.769 0.415 -12.665 1.00 80.62 149 GLU A N 1
ATOM 1120 C CA . GLU A 1 149 ? 19.084 0.834 -12.169 1.00 80.62 149 GLU A CA 1
ATOM 1121 C C . GLU A 1 149 ? 19.107 1.028 -10.645 1.00 80.62 149 GLU A C 1
ATOM 1123 O O . GLU A 1 149 ? 20.171 1.035 -10.031 1.00 80.62 149 GLU A O 1
ATOM 1128 N N . CYS A 1 150 ? 17.942 1.086 -9.993 1.00 73.81 150 CYS A N 1
ATOM 1129 C CA . CYS A 1 150 ? 17.817 1.223 -8.539 1.00 73.81 150 CYS A CA 1
ATOM 1130 C C . CYS A 1 150 ? 18.003 -0.105 -7.768 1.00 73.81 150 CYS A C 1
ATOM 1132 O O . CYS A 1 150 ? 17.648 -0.194 -6.592 1.00 73.81 150 CYS A O 1
ATOM 1134 N N . GLY A 1 151 ? 18.545 -1.148 -8.407 1.00 68.25 151 GLY A N 1
ATOM 1135 C CA . GLY A 1 151 ? 18.765 -2.461 -7.786 1.00 68.25 151 GLY A CA 1
ATOM 1136 C C . GLY A 1 151 ? 17.513 -3.340 -7.700 1.00 68.25 151 GLY A C 1
ATOM 1137 O O . GLY A 1 151 ? 17.501 -4.323 -6.955 1.00 68.25 151 GLY A O 1
ATOM 1138 N N . TYR A 1 152 ? 16.470 -3.007 -8.461 1.00 65.81 152 TYR A N 1
ATOM 1139 C CA . TYR A 1 152 ? 15.261 -3.811 -8.576 1.00 65.81 152 TYR A CA 1
ATOM 1140 C C . T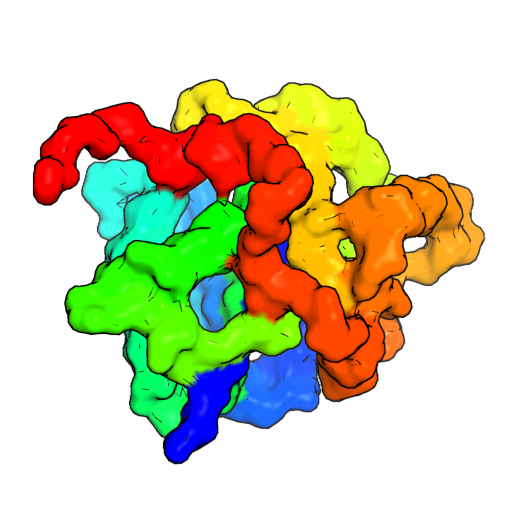YR A 1 152 ? 15.265 -4.557 -9.907 1.00 65.81 152 TYR A C 1
ATOM 1142 O O . TYR A 1 152 ? 15.472 -3.956 -10.958 1.00 65.81 152 TYR A O 1
ATOM 1150 N N . GLY A 1 153 ? 15.043 -5.873 -9.866 1.00 58.66 153 GLY A N 1
ATOM 1151 C CA . GLY A 1 153 ? 15.060 -6.747 -11.041 1.00 58.66 153 GLY A CA 1
ATOM 1152 C C . GLY A 1 153 ? 13.856 -6.552 -11.965 1.00 58.66 153 GLY A C 1
ATOM 1153 O O . GLY A 1 153 ? 13.095 -7.491 -12.174 1.00 58.66 153 GLY A O 1
ATOM 1154 N N . VAL A 1 154 ? 13.653 -5.345 -12.491 1.00 63.94 154 VAL A N 1
ATOM 1155 C CA . VAL A 1 154 ? 12.661 -5.043 -13.529 1.00 63.94 154 VAL A CA 1
ATOM 1156 C C . VAL A 1 154 ? 13.352 -5.099 -14.889 1.00 63.94 154 VAL A C 1
ATOM 1158 O O . VAL A 1 154 ? 14.427 -4.534 -15.068 1.00 63.94 154 VAL A O 1
ATOM 1161 N N . MET A 1 155 ? 12.740 -5.794 -15.848 1.00 53.97 155 MET A N 1
ATOM 1162 C CA . MET A 1 155 ? 13.266 -5.926 -17.209 1.00 53.97 155 MET A CA 1
ATOM 1163 C C . MET A 1 155 ? 12.734 -4.810 -18.122 1.00 53.97 155 MET A C 1
ATOM 1165 O O . MET A 1 155 ? 11.528 -4.562 -18.136 1.00 53.97 155 MET A O 1
ATOM 1169 N N . GLY A 1 156 ? 13.609 -4.217 -18.943 1.00 59.22 156 GLY A N 1
ATOM 1170 C CA . GLY A 1 156 ? 13.259 -3.249 -19.997 1.00 59.22 156 GLY A CA 1
ATOM 1171 C C . GLY A 1 156 ? 13.224 -1.779 -19.554 1.00 59.22 156 GLY A C 1
ATOM 1172 O O . GLY A 1 156 ? 13.610 -1.457 -18.432 1.00 59.22 156 GLY A O 1
ATOM 1173 N N . ASP A 1 157 ? 12.752 -0.902 -20.449 1.00 63.62 157 ASP A N 1
ATOM 1174 C CA . ASP A 1 157 ? 12.600 0.542 -20.206 1.00 63.62 157 ASP A CA 1
ATOM 1175 C C . ASP A 1 157 ? 11.452 0.786 -19.215 1.00 63.62 157 ASP A C 1
ATOM 1177 O O . ASP A 1 157 ? 10.287 0.907 -19.598 1.00 63.62 157 ASP A O 1
ATOM 1181 N N . GLY A 1 158 ? 11.795 0.758 -17.925 1.00 69.44 158 GLY A N 1
ATOM 1182 C CA . GLY A 1 158 ? 10.910 0.931 -16.774 1.00 69.44 158 GLY A CA 1
ATOM 1183 C C . GLY A 1 158 ? 10.434 2.372 -16.553 1.00 69.44 158 GLY A C 1
ATOM 1184 O O . GLY A 1 158 ? 10.945 3.299 -17.182 1.00 69.44 158 GLY A O 1
ATOM 1185 N N . PRO A 1 159 ? 9.496 2.598 -15.612 1.00 81.19 159 PRO A N 1
ATOM 1186 C CA . PRO A 1 159 ? 9.309 3.938 -15.081 1.00 81.19 159 PRO A CA 1
ATOM 1187 C C . PRO A 1 159 ? 10.590 4.410 -14.371 1.00 81.19 159 PRO A C 1
ATOM 1189 O O . PRO A 1 159 ? 11.388 3.599 -13.886 1.00 81.19 159 PRO A O 1
ATOM 1192 N N . THR A 1 160 ? 10.771 5.723 -14.280 1.00 88.94 160 THR A N 1
ATOM 1193 C CA . THR A 1 160 ? 11.798 6.322 -13.426 1.00 88.94 160 THR A CA 1
ATOM 1194 C C . THR A 1 160 ? 11.386 6.257 -11.960 1.00 88.94 160 THR A C 1
ATOM 1196 O O . THR A 1 160 ? 10.206 6.098 -11.625 1.00 88.94 160 THR A O 1
ATOM 1199 N N . LEU A 1 161 ? 12.358 6.428 -11.066 1.00 90.44 161 LEU A N 1
ATOM 1200 C CA . LEU A 1 161 ? 12.109 6.550 -9.635 1.00 90.44 161 LEU A CA 1
ATOM 1201 C C . LEU A 1 161 ? 11.107 7.674 -9.334 1.00 90.44 161 LEU A C 1
ATOM 1203 O O . LEU A 1 161 ? 10.154 7.443 -8.588 1.00 90.44 161 LEU A O 1
ATOM 1207 N N . ALA A 1 162 ? 11.247 8.838 -9.984 1.00 92.06 162 ALA A N 1
ATOM 1208 C CA . ALA A 1 162 ? 10.308 9.947 -9.826 1.00 92.06 162 ALA A CA 1
ATOM 1209 C C . ALA A 1 162 ? 8.869 9.551 -10.157 1.00 92.06 162 ALA A C 1
ATOM 1211 O O . ALA A 1 162 ? 7.956 9.873 -9.396 1.00 92.06 162 ALA A O 1
ATOM 1212 N N . GLN A 1 163 ? 8.655 8.830 -11.261 1.00 90.12 163 GLN A N 1
ATOM 1213 C CA . GLN A 1 163 ? 7.315 8.400 -11.662 1.00 90.12 163 GLN A CA 1
ATOM 1214 C C . GLN A 1 163 ? 6.660 7.541 -10.577 1.00 90.12 163 GLN A C 1
ATOM 1216 O O . GLN A 1 163 ? 5.525 7.818 -10.185 1.00 90.12 163 GLN A O 1
ATOM 1221 N N . VAL A 1 164 ? 7.402 6.580 -10.020 1.00 91.00 164 VAL A N 1
ATOM 1222 C CA . VAL A 1 164 ? 6.888 5.691 -8.973 1.00 91.00 164 VAL A CA 1
ATOM 1223 C C . VAL A 1 164 ? 6.575 6.456 -7.690 1.00 91.00 164 VAL A C 1
ATOM 1225 O O . VAL A 1 164 ? 5.465 6.345 -7.167 1.00 91.00 164 VAL A O 1
ATOM 1228 N N . VAL A 1 165 ? 7.511 7.254 -7.166 1.00 94.31 165 VAL A N 1
ATOM 1229 C CA . VAL A 1 165 ? 7.316 7.905 -5.855 1.00 94.31 165 VAL A CA 1
ATOM 1230 C C . VAL A 1 165 ? 6.266 9.016 -5.899 1.00 94.31 165 VAL A C 1
ATOM 1232 O O . VAL A 1 165 ? 5.537 9.216 -4.923 1.00 94.31 165 VAL A O 1
ATOM 1235 N N . VAL A 1 166 ? 6.133 9.706 -7.038 1.00 95.25 166 VAL A N 1
ATOM 1236 C CA . VAL A 1 166 ? 5.052 10.670 -7.279 1.00 95.25 166 VAL A CA 1
ATOM 1237 C C . VAL A 1 166 ? 3.715 9.941 -7.406 1.00 95.25 166 VAL A C 1
ATOM 1239 O O . VAL A 1 166 ? 2.732 10.382 -6.810 1.00 95.25 166 VAL A O 1
ATOM 1242 N N . GLY A 1 167 ? 3.670 8.808 -8.116 1.00 92.88 167 GLY A N 1
ATOM 1243 C CA . GLY A 1 167 ? 2.477 7.966 -8.238 1.00 92.88 167 GLY A CA 1
ATOM 1244 C C . GLY A 1 167 ? 1.999 7.403 -6.895 1.00 92.88 167 GLY A C 1
ATOM 1245 O O . GLY A 1 167 ? 0.801 7.416 -6.609 1.00 92.88 167 GLY A O 1
ATOM 1246 N N . GLN A 1 168 ? 2.928 6.987 -6.028 1.00 95.62 168 GLN A 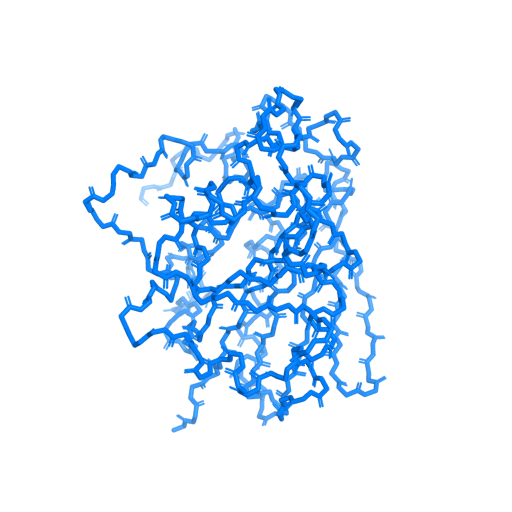N 1
ATOM 1247 C CA . GLN A 1 168 ? 2.641 6.527 -4.664 1.00 95.62 168 GLN A CA 1
ATOM 1248 C C . GLN A 1 168 ? 1.936 7.603 -3.833 1.00 95.62 168 GLN A C 1
ATOM 1250 O O . GLN A 1 168 ? 0.886 7.342 -3.249 1.00 95.62 168 GLN A O 1
ATOM 1255 N N . VAL A 1 169 ? 2.471 8.826 -3.817 1.00 96.25 169 VAL A N 1
ATOM 1256 C CA . VAL A 1 169 ? 1.886 9.938 -3.055 1.00 96.25 169 VAL A CA 1
ATOM 1257 C C . VAL A 1 169 ? 0.595 10.455 -3.689 1.00 96.25 169 VAL A C 1
ATOM 1259 O O . VAL A 1 169 ? -0.393 10.653 -2.987 1.00 96.25 169 VAL A O 1
ATOM 1262 N N . GLY A 1 170 ? 0.561 10.647 -5.010 1.00 94.44 170 GLY A N 1
ATOM 1263 C CA . GLY A 1 170 ? -0.597 11.208 -5.722 1.00 94.44 170 GLY A CA 1
ATOM 1264 C C . GLY A 1 170 ? -1.841 10.309 -5.725 1.00 94.44 170 GLY A C 1
ATOM 1265 O O . GLY A 1 170 ? -2.929 10.740 -6.129 1.00 94.44 170 GLY A O 1
ATOM 1266 N N . PHE A 1 171 ? -1.694 9.058 -5.290 1.00 94.00 171 PHE A N 1
ATOM 1267 C CA . PHE A 1 171 ? -2.775 8.088 -5.140 1.00 94.00 171 PHE A CA 1
ATOM 1268 C C . PHE A 1 171 ? -3.120 7.783 -3.674 1.00 94.00 171 PHE A C 1
ATOM 1270 O O . PHE A 1 171 ? -4.071 7.049 -3.413 1.00 94.00 171 PHE A O 1
ATOM 1277 N N . ALA A 1 172 ? -2.363 8.327 -2.721 1.00 96.56 172 ALA A N 1
ATOM 1278 C CA . ALA A 1 172 ? -2.564 8.056 -1.309 1.00 96.56 172 ALA A CA 1
ATOM 1279 C C . ALA A 1 172 ? -3.780 8.807 -0.749 1.00 96.56 172 ALA A C 1
ATOM 1281 O O . ALA A 1 172 ? -4.011 9.977 -1.051 1.00 96.56 172 ALA A O 1
ATOM 1282 N N . ASP A 1 173 ? -4.519 8.134 0.127 1.00 97.44 173 ASP A N 1
ATOM 1283 C CA . ASP A 1 173 ? -5.550 8.739 0.966 1.00 97.44 173 ASP A CA 1
ATOM 1284 C C . ASP A 1 173 ? -4.949 9.339 2.257 1.00 97.44 173 ASP A C 1
ATOM 1286 O O . ASP A 1 173 ? -5.540 10.217 2.886 1.00 97.44 173 ASP A O 1
ATOM 1290 N N . ALA A 1 174 ? -3.758 8.877 2.653 1.00 97.62 174 ALA A N 1
ATOM 1291 C CA . ALA A 1 174 ? -2.962 9.446 3.736 1.00 97.62 174 ALA A CA 1
ATOM 1292 C C . ALA A 1 174 ? -1.461 9.392 3.434 1.00 97.62 174 ALA A C 1
ATOM 1294 O O . ALA A 1 174 ? -0.959 8.424 2.863 1.00 97.62 174 ALA A O 1
ATOM 1295 N N . VAL A 1 175 ? -0.732 10.404 3.894 1.00 97.00 175 VAL A N 1
ATOM 1296 C CA . VAL A 1 175 ? 0.727 10.470 3.858 1.00 97.00 175 VAL A CA 1
ATOM 1297 C C . VAL A 1 175 ? 1.271 10.451 5.283 1.00 97.00 175 VAL A C 1
ATOM 1299 O O . VAL A 1 175 ? 0.935 11.296 6.115 1.00 97.00 175 VAL A O 1
ATOM 1302 N N . VAL A 1 176 ? 2.140 9.484 5.556 1.00 96.44 176 VAL A N 1
ATOM 1303 C CA . VAL A 1 176 ? 2.829 9.320 6.834 1.00 96.44 176 VAL A CA 1
ATOM 1304 C C . VAL A 1 176 ? 4.283 9.755 6.675 1.00 96.44 176 VAL A C 1
ATOM 1306 O O . VAL A 1 176 ? 5.058 9.101 5.979 1.00 96.44 176 VAL A O 1
ATOM 1309 N N . LEU A 1 177 ? 4.661 10.856 7.322 1.00 94.56 177 LEU A N 1
ATOM 1310 C CA . LEU A 1 177 ? 6.017 11.406 7.276 1.00 94.56 177 LEU A CA 1
ATOM 1311 C C . LEU A 1 177 ? 6.913 10.715 8.310 1.00 94.56 177 LEU A C 1
ATOM 1313 O O . LEU A 1 177 ? 6.538 10.626 9.477 1.00 94.56 177 LEU A O 1
ATOM 1317 N N . THR A 1 178 ? 8.106 10.253 7.931 1.00 91.25 178 THR A N 1
ATOM 1318 C CA . THR A 1 178 ? 9.056 9.614 8.874 1.00 91.25 178 THR A CA 1
ATOM 1319 C C . THR A 1 178 ? 9.548 10.568 9.959 1.00 91.25 178 THR A C 1
ATOM 1321 O O . THR A 1 178 ? 9.857 10.136 11.069 1.00 91.25 178 THR A O 1
ATOM 1324 N N . THR A 1 179 ? 9.611 11.860 9.643 1.00 84.38 179 THR A N 1
ATOM 1325 C CA . THR A 1 179 ? 10.098 12.927 10.515 1.00 84.38 179 THR A CA 1
ATOM 1326 C C . THR A 1 179 ? 9.136 14.113 10.501 1.00 84.38 179 THR A C 1
ATOM 1328 O O . THR A 1 179 ? 8.343 14.290 9.574 1.00 84.38 179 THR A O 1
ATOM 1331 N N . ALA A 1 180 ? 9.165 14.906 11.574 1.00 74.75 180 ALA A N 1
ATOM 1332 C CA . ALA A 1 180 ? 8.307 16.075 11.723 1.00 74.75 180 ALA A CA 1
ATOM 1333 C C . ALA A 1 180 ? 8.744 17.246 10.823 1.00 74.75 180 ALA A C 1
ATOM 1335 O O . ALA A 1 180 ? 9.884 17.326 10.364 1.00 74.75 180 ALA A O 1
ATOM 1336 N N . ALA A 1 181 ? 7.821 18.188 10.617 1.00 66.56 181 ALA A N 1
ATOM 1337 C CA . ALA A 1 181 ? 7.956 19.321 9.699 1.00 66.56 181 ALA A CA 1
ATOM 1338 C C . ALA A 1 181 ? 8.988 20.397 10.108 1.00 66.56 181 ALA A C 1
ATOM 1340 O O . ALA A 1 181 ? 9.118 21.399 9.414 1.00 66.56 181 ALA A O 1
ATOM 1341 N N . GLU A 1 182 ? 9.718 20.220 11.211 1.00 73.00 182 GLU A N 1
ATOM 1342 C CA . GLU A 1 182 ? 10.615 21.247 11.768 1.00 73.00 182 GLU A CA 1
ATOM 1343 C C . GLU A 1 182 ? 11.906 21.446 10.958 1.00 73.00 182 GLU A C 1
ATOM 1345 O O . GLU A 1 182 ? 12.650 22.400 11.184 1.00 73.00 182 GLU A O 1
ATOM 1350 N N . THR A 1 183 ? 12.178 20.571 9.988 1.00 81.12 183 THR A N 1
ATOM 1351 C CA . THR A 1 183 ? 13.347 20.680 9.110 1.00 81.12 183 THR A CA 1
ATOM 1352 C C . THR A 1 183 ? 12.992 21.375 7.793 1.00 81.12 183 THR A C 1
ATOM 1354 O O . THR A 1 183 ? 11.888 21.225 7.268 1.00 81.12 183 THR A O 1
ATOM 1357 N N . TRP A 1 184 ? 13.947 22.109 7.209 1.00 84.56 184 TRP A N 1
ATOM 1358 C CA . TRP A 1 184 ? 13.765 22.738 5.894 1.00 84.56 184 TRP A CA 1
ATOM 1359 C C . TRP A 1 184 ? 13.356 21.740 4.787 1.00 84.56 184 TRP A C 1
ATOM 1361 O O . TRP A 1 184 ? 12.385 22.030 4.083 1.00 84.56 184 TRP A O 1
ATOM 1371 N N . PRO A 1 185 ? 13.976 20.543 4.667 1.00 85.75 185 PRO A N 1
ATOM 1372 C CA . PRO A 1 185 ? 13.513 19.517 3.729 1.00 85.75 185 PRO A CA 1
ATOM 1373 C C . PRO A 1 185 ? 12.045 19.135 3.942 1.00 85.75 185 PRO A C 1
ATOM 1375 O O . PRO A 1 185 ? 11.273 19.050 2.986 1.00 85.75 185 PRO A O 1
ATOM 1378 N N . ALA A 1 186 ? 11.614 18.989 5.199 1.00 86.31 186 ALA A N 1
ATOM 1379 C CA . ALA A 1 186 ? 10.231 18.654 5.499 1.00 86.31 186 ALA A CA 1
ATOM 1380 C C . ALA A 1 186 ? 9.250 19.774 5.133 1.00 86.31 186 ALA A C 1
ATOM 1382 O O . ALA A 1 186 ? 8.156 19.481 4.648 1.00 86.31 186 ALA A O 1
ATOM 1383 N N . ALA A 1 187 ? 9.624 21.046 5.289 1.00 89.31 187 ALA A N 1
ATOM 1384 C CA . ALA A 1 187 ? 8.808 22.166 4.822 1.00 89.31 187 ALA A CA 1
ATOM 1385 C C . ALA A 1 187 ? 8.645 22.161 3.289 1.00 89.31 187 ALA A C 1
ATOM 1387 O O . ALA A 1 187 ? 7.533 22.339 2.786 1.00 89.31 187 ALA A O 1
ATOM 1388 N N . GLN A 1 188 ? 9.725 21.895 2.543 1.00 91.75 188 GLN A N 1
ATOM 1389 C CA . GLN A 1 188 ? 9.680 21.800 1.079 1.00 91.75 188 GLN A CA 1
ATOM 1390 C C . GLN A 1 188 ? 8.790 20.645 0.614 1.00 91.75 188 GLN A C 1
ATOM 1392 O O . GLN A 1 188 ? 7.915 20.845 -0.229 1.00 91.75 188 GLN A O 1
ATOM 1397 N N . VAL A 1 189 ? 8.969 19.455 1.195 1.00 94.19 189 VAL A N 1
ATOM 1398 C CA . VAL A 1 189 ? 8.140 18.287 0.876 1.00 94.19 189 VAL A CA 1
ATOM 1399 C C . VAL A 1 189 ? 6.675 18.576 1.188 1.00 94.19 189 VAL A C 1
ATOM 1401 O O . VAL A 1 189 ? 5.832 18.365 0.324 1.00 94.19 189 VAL A O 1
ATOM 1404 N N . ASN A 1 190 ? 6.352 19.158 2.348 1.00 91.94 190 ASN A N 1
ATOM 1405 C CA . ASN A 1 190 ? 4.970 19.520 2.681 1.00 91.94 190 ASN A CA 1
ATOM 1406 C C . ASN A 1 190 ? 4.322 20.451 1.643 1.00 91.94 190 ASN A C 1
ATOM 1408 O O . ASN A 1 190 ? 3.186 20.203 1.245 1.00 91.94 190 ASN A O 1
ATOM 1412 N N . ALA A 1 191 ? 5.049 21.458 1.149 1.00 92.88 191 ALA A N 1
ATOM 1413 C CA . ALA A 1 191 ? 4.541 22.376 0.128 1.00 92.88 191 ALA A CA 1
ATOM 1414 C C . ALA A 1 191 ? 4.270 21.697 -1.231 1.00 92.88 191 ALA A C 1
ATOM 1416 O O . ALA A 1 191 ? 3.396 22.138 -1.990 1.00 92.88 191 ALA A O 1
ATOM 1417 N N . VAL A 1 192 ? 5.019 20.635 -1.553 1.00 94.56 192 VAL A N 1
ATOM 1418 C CA . VAL A 1 192 ? 4.763 19.783 -2.726 1.00 94.56 192 VAL A CA 1
ATOM 1419 C C . VAL A 1 192 ? 3.549 18.887 -2.477 1.00 94.56 192 VAL A C 1
ATOM 1421 O O . VAL A 1 192 ? 2.665 18.807 -3.331 1.00 94.56 192 VAL A O 1
ATOM 1424 N N . LEU A 1 193 ? 3.459 18.267 -1.296 1.00 93.94 193 LEU A N 1
ATOM 1425 C CA . LEU A 1 193 ? 2.335 17.411 -0.906 1.00 93.94 193 LEU A CA 1
ATOM 1426 C C . LEU A 1 193 ? 0.997 18.164 -0.914 1.00 93.94 193 LEU A C 1
ATOM 1428 O O . LEU A 1 193 ? 0.006 17.600 -1.367 1.00 93.94 193 LEU A O 1
ATOM 1432 N N . ASP A 1 194 ? 0.976 19.445 -0.527 1.00 93.56 194 ASP A N 1
ATOM 1433 C CA . ASP A 1 194 ? -0.219 20.306 -0.602 1.00 93.56 194 ASP A CA 1
ATOM 1434 C C . ASP A 1 194 ? -0.810 20.398 -2.018 1.00 93.56 194 ASP A C 1
ATOM 1436 O O . ASP A 1 194 ? -1.995 20.672 -2.184 1.00 93.56 194 ASP A O 1
ATOM 1440 N N . ARG A 1 195 ? 0.012 20.192 -3.053 1.00 93.12 195 ARG A N 1
ATOM 1441 C CA . ARG A 1 195 ? -0.410 20.225 -4.461 1.00 93.12 195 ARG A CA 1
ATOM 1442 C C . ARG A 1 195 ? -0.644 18.833 -5.022 1.00 93.12 195 ARG A C 1
ATOM 1444 O O . ARG A 1 195 ? -1.582 18.639 -5.788 1.00 93.12 195 ARG A O 1
ATOM 1451 N N . LEU A 1 196 ? 0.219 17.884 -4.667 1.00 91.50 196 LEU A N 1
ATOM 1452 C CA . LEU A 1 196 ? 0.191 16.531 -5.216 1.00 91.50 196 LEU A CA 1
ATOM 1453 C C . LEU A 1 196 ? -0.904 15.662 -4.580 1.00 91.50 196 LEU A C 1
ATOM 1455 O O . LEU A 1 196 ? -1.521 14.853 -5.269 1.00 91.50 196 LEU A O 1
ATOM 1459 N N . ALA A 1 197 ? -1.160 15.843 -3.285 1.00 92.44 197 ALA A N 1
ATOM 1460 C CA . ALA A 1 197 ? -2.131 15.077 -2.511 1.00 92.44 197 ALA A CA 1
ATOM 1461 C C . ALA A 1 197 ? -2.932 15.985 -1.546 1.00 92.44 197 ALA A C 1
ATOM 1463 O O . ALA A 1 197 ? -2.940 15.748 -0.339 1.00 92.44 197 ALA A O 1
ATOM 1464 N N . PRO A 1 198 ? -3.638 17.019 -2.053 1.00 90.88 198 PRO A N 1
ATOM 1465 C CA . PRO A 1 198 ? -4.306 18.034 -1.224 1.00 90.88 198 PRO A CA 1
ATOM 1466 C C . PRO A 1 198 ? -5.376 17.477 -0.275 1.00 90.88 198 PRO A C 1
ATOM 1468 O O . PRO A 1 198 ? -5.663 18.083 0.752 1.00 90.88 198 PRO A O 1
ATOM 1471 N N . GLY A 1 199 ? -5.991 16.344 -0.626 1.00 89.12 199 GLY A N 1
ATOM 1472 C CA . GLY A 1 199 ? -7.012 15.680 0.189 1.00 89.12 199 GLY A CA 1
ATOM 1473 C C . GLY A 1 199 ? -6.473 14.581 1.104 1.00 89.12 199 GLY A C 1
ATOM 1474 O O . GLY A 1 199 ? -7.258 13.979 1.830 1.00 89.12 199 GLY A O 1
ATOM 1475 N N . ALA A 1 200 ? -5.171 14.280 1.058 1.00 94.44 200 ALA A N 1
ATOM 1476 C CA . ALA A 1 200 ? -4.604 13.209 1.861 1.00 94.44 200 ALA A CA 1
ATOM 1477 C C . ALA A 1 200 ? -4.376 13.672 3.304 1.00 94.44 200 ALA A C 1
ATOM 1479 O O . ALA A 1 200 ? -3.776 14.723 3.552 1.00 94.44 200 ALA A O 1
ATOM 1480 N N . ALA A 1 201 ? -4.807 12.859 4.267 1.00 93.44 201 ALA A N 1
ATOM 1481 C CA . ALA A 1 201 ? -4.486 13.094 5.671 1.00 93.44 201 ALA A CA 1
ATOM 1482 C C . ALA A 1 201 ? -2.962 13.052 5.880 1.00 93.44 201 ALA A C 1
ATOM 1484 O O . ALA A 1 201 ? -2.282 12.220 5.284 1.00 93.44 201 ALA A O 1
ATOM 1485 N N . ARG A 1 202 ? -2.408 13.925 6.729 1.00 92.19 202 ARG A N 1
ATOM 1486 C CA . ARG A 1 202 ? -0.962 13.974 7.014 1.00 92.19 202 ARG A CA 1
ATOM 1487 C C . ARG A 1 202 ? -0.682 13.682 8.478 1.00 92.19 202 ARG A C 1
ATOM 1489 O O . ARG A 1 202 ? -1.223 14.357 9.350 1.00 92.19 202 ARG A O 1
ATOM 1496 N N . VAL A 1 203 ? 0.181 12.703 8.741 1.00 91.88 203 VAL A N 1
ATOM 1497 C CA . VAL A 1 203 ? 0.553 12.271 10.100 1.00 91.88 203 VAL A CA 1
ATOM 1498 C C . VAL A 1 203 ? 2.059 12.013 10.169 1.00 91.88 203 VAL A C 1
ATOM 1500 O O . VAL A 1 203 ? 2.669 11.622 9.179 1.00 91.88 203 VAL A O 1
ATOM 1503 N N . VAL A 1 204 ? 2.681 12.223 11.330 1.00 89.88 204 VAL A N 1
ATOM 1504 C CA . VAL A 1 204 ? 4.094 11.874 11.561 1.00 89.88 204 VAL A CA 1
ATOM 1505 C C . VAL A 1 204 ? 4.187 10.470 12.153 1.00 89.88 204 VAL A C 1
ATOM 1507 O O . VAL A 1 204 ? 3.513 10.160 13.132 1.00 89.88 204 VAL A O 1
ATOM 1510 N N . LEU A 1 205 ? 5.062 9.637 11.593 1.00 83.12 205 LEU A N 1
ATOM 1511 C CA . LEU A 1 205 ? 5.219 8.213 11.896 1.00 83.12 205 LEU A CA 1
ATOM 1512 C C . LEU A 1 205 ? 5.467 7.926 13.384 1.00 83.12 205 LEU A C 1
ATOM 1514 O O . LEU A 1 205 ? 4.921 6.969 13.930 1.00 83.12 205 LEU A O 1
ATOM 1518 N N . GLY A 1 206 ? 6.247 8.784 14.052 1.00 79.56 206 GLY A N 1
ATOM 1519 C CA . GLY A 1 206 ? 6.526 8.681 15.489 1.00 79.56 206 GLY A CA 1
ATOM 1520 C C . GLY A 1 206 ? 5.294 8.827 16.394 1.00 79.56 206 GLY A C 1
ATOM 1521 O O . GLY A 1 206 ? 5.355 8.423 17.549 1.00 79.56 206 GLY A O 1
ATOM 1522 N N . GLY A 1 207 ? 4.184 9.362 15.877 1.00 76.81 207 GLY A N 1
ATOM 1523 C CA . GLY A 1 207 ? 2.899 9.484 16.572 1.00 76.81 207 GLY A CA 1
ATOM 1524 C C . GLY A 1 207 ? 1.766 8.700 15.906 1.00 76.81 207 GLY A C 1
ATOM 1525 O O . GLY A 1 207 ? 0.601 9.005 16.149 1.00 76.81 207 GLY A O 1
ATOM 1526 N N . VAL A 1 208 ? 2.074 7.739 15.026 1.00 82.06 208 VAL A N 1
ATOM 1527 C CA . VAL A 1 208 ? 1.034 6.960 14.345 1.00 82.06 208 VAL A CA 1
ATOM 1528 C C . VAL A 1 208 ? 0.375 5.995 15.318 1.00 82.06 208 VAL A C 1
ATOM 1530 O O . VAL A 1 208 ? 0.941 4.971 15.702 1.00 82.06 208 VAL A O 1
ATOM 1533 N N . GLU A 1 209 ? -0.880 6.292 15.625 1.00 91.56 209 GLU A N 1
ATOM 1534 C CA . GLU A 1 209 ? -1.835 5.316 16.120 1.00 91.56 209 GLU A CA 1
ATOM 1535 C C . GLU A 1 209 ? -2.744 4.868 14.962 1.00 91.56 209 GLU A C 1
ATOM 1537 O O . GLU A 1 209 ? -3.358 5.717 14.309 1.00 91.56 209 GLU A O 1
ATOM 1542 N N . PRO A 1 210 ? -2.859 3.556 14.676 1.00 93.00 210 PRO A N 1
ATOM 1543 C CA . PRO A 1 210 ? -3.594 3.064 13.508 1.00 93.00 210 PRO A CA 1
ATOM 1544 C C . PRO A 1 210 ? -5.050 3.523 13.402 1.00 93.00 210 PRO A C 1
ATOM 1546 O O . PRO A 1 210 ? -5.488 3.901 12.319 1.00 93.00 210 PRO A O 1
ATOM 1549 N N . LEU A 1 211 ? -5.804 3.502 14.506 1.00 92.75 211 LEU A N 1
ATOM 1550 C CA . LEU A 1 211 ? -7.211 3.910 14.496 1.00 92.75 211 LEU A CA 1
ATOM 1551 C C . LEU A 1 211 ? -7.367 5.419 14.233 1.00 92.75 211 LEU A C 1
ATOM 1553 O O . LEU A 1 211 ? -8.088 5.762 13.297 1.00 92.75 211 LEU A O 1
ATOM 1557 N N . PRO A 1 212 ? -6.671 6.320 14.958 1.00 94.31 212 PRO A N 1
ATOM 1558 C CA . PRO A 1 212 ? -6.635 7.740 14.614 1.00 94.31 212 PRO A CA 1
ATOM 1559 C C . PRO A 1 212 ? -6.166 8.029 13.186 1.00 94.31 212 PRO A C 1
ATOM 1561 O O . PRO A 1 212 ? -6.753 8.882 12.529 1.00 94.31 212 PRO A O 1
ATOM 1564 N N . LEU A 1 213 ? -5.155 7.311 12.681 1.00 94.81 213 LEU A N 1
ATOM 1565 C CA . LEU A 1 213 ? -4.688 7.470 11.302 1.00 94.81 213 LEU A CA 1
ATOM 1566 C C . LEU A 1 213 ? -5.806 7.169 10.301 1.00 94.81 213 LEU A C 1
ATOM 1568 O O . LEU A 1 213 ? -6.058 7.989 9.427 1.00 94.81 213 LEU A O 1
ATOM 1572 N N . LEU A 1 214 ? -6.481 6.024 10.433 1.00 95.75 214 LEU A N 1
ATOM 1573 C CA . LEU A 1 214 ? -7.575 5.647 9.535 1.00 95.75 214 LEU A CA 1
ATOM 1574 C C . LEU A 1 214 ? -8.775 6.597 9.662 1.00 95.75 214 LEU A C 1
ATOM 1576 O O . LEU A 1 214 ? -9.371 6.956 8.650 1.00 95.75 214 LEU A O 1
ATOM 1580 N N . ALA A 1 215 ? -9.088 7.047 10.880 1.00 94.25 215 ALA A N 1
ATOM 1581 C CA . ALA A 1 215 ? -10.172 7.994 11.147 1.00 94.25 215 ALA A CA 1
ATOM 1582 C C . ALA A 1 215 ? -9.891 9.413 10.623 1.00 94.25 215 ALA A C 1
ATOM 1584 O O . ALA A 1 215 ? -10.826 10.154 10.338 1.00 94.25 215 ALA A O 1
ATOM 1585 N N . ALA A 1 216 ? -8.620 9.803 10.491 1.00 94.12 216 ALA A N 1
ATOM 1586 C CA . ALA A 1 216 ? -8.237 11.095 9.925 1.00 94.12 216 ALA A CA 1
ATOM 1587 C C . ALA A 1 216 ? -8.432 11.161 8.404 1.00 94.12 216 ALA A C 1
ATOM 1589 O O . ALA A 1 216 ? -8.381 12.249 7.828 1.00 94.12 216 ALA A O 1
ATOM 1590 N N . ILE A 1 217 ? -8.622 10.017 7.742 1.00 96.44 217 ILE A N 1
ATOM 1591 C CA . ILE A 1 217 ? -8.775 9.980 6.296 1.00 96.44 217 ILE A CA 1
ATOM 1592 C C . ILE A 1 217 ? -10.195 10.413 5.906 1.00 96.44 217 ILE A C 1
ATOM 1594 O O . ILE A 1 217 ? -11.143 9.778 6.368 1.00 96.44 217 ILE A O 1
ATOM 1598 N N . PRO A 1 218 ? -10.364 11.419 5.025 1.00 92.56 218 PRO A N 1
ATOM 1599 C CA . PRO A 1 218 ? -11.684 11.926 4.656 1.00 92.56 218 PRO A CA 1
ATOM 1600 C C . PRO A 1 218 ? -12.626 10.862 4.075 1.00 92.56 218 PRO A C 1
ATOM 1602 O O . PRO A 1 218 ? -12.197 9.964 3.350 1.00 92.56 218 PRO A O 1
ATOM 1605 N N . ASP A 1 219 ? -13.931 11.020 4.304 1.00 91.81 219 ASP A N 1
ATOM 1606 C CA . ASP A 1 219 ? -14.963 10.116 3.767 1.00 91.81 219 ASP A CA 1
ATOM 1607 C C . ASP A 1 219 ? -15.015 10.110 2.230 1.00 91.81 219 ASP A C 1
ATOM 1609 O O . ASP A 1 219 ? -15.398 9.117 1.618 1.00 91.81 219 ASP A O 1
ATOM 1613 N N . ASN A 1 220 ? -14.608 11.216 1.598 1.00 90.25 220 ASN A N 1
ATOM 1614 C CA . ASN A 1 220 ? -14.513 11.358 0.144 1.00 90.25 220 ASN A CA 1
ATOM 1615 C C . ASN A 1 220 ? -13.129 10.984 -0.416 1.00 90.25 220 ASN A C 1
ATOM 1617 O O . ASN A 1 220 ? -12.824 11.324 -1.563 1.00 90.25 220 ASN A O 1
ATOM 1621 N N . ALA A 1 221 ? -12.275 10.342 0.388 1.00 93.50 221 ALA A N 1
ATOM 1622 C CA . ALA A 1 221 ? -10.993 9.837 -0.074 1.00 93.50 221 ALA A CA 1
ATOM 1623 C C . ALA A 1 221 ? -11.170 8.809 -1.196 1.00 93.50 221 ALA A C 1
ATOM 1625 O O . ALA A 1 221 ? -12.233 8.214 -1.382 1.00 93.50 221 ALA A O 1
ATOM 1626 N N . ARG A 1 222 ? -10.104 8.599 -1.968 1.00 91.31 222 ARG A N 1
ATOM 1627 C CA . ARG A 1 222 ? -10.177 7.846 -3.215 1.00 91.31 222 ARG A CA 1
ATOM 1628 C C . ARG A 1 222 ? -10.425 6.364 -2.966 1.00 91.31 222 ARG A C 1
ATOM 1630 O O . ARG A 1 222 ? -11.092 5.736 -3.779 1.00 91.31 222 ARG A O 1
ATOM 1637 N N . ARG A 1 223 ? -9.887 5.796 -1.879 1.00 95.31 223 ARG A N 1
ATOM 1638 C CA . ARG A 1 223 ? -10.097 4.384 -1.492 1.00 95.31 223 ARG A CA 1
ATOM 1639 C C . ARG A 1 223 ? -9.803 3.421 -2.646 1.00 95.31 223 ARG A C 1
ATOM 1641 O O . ARG A 1 223 ? -10.555 2.498 -2.937 1.00 95.31 223 ARG A O 1
ATOM 1648 N N . GLY A 1 224 ? -8.717 3.691 -3.370 1.00 91.81 224 GLY A N 1
ATOM 1649 C CA . GLY A 1 224 ? -8.311 2.909 -4.538 1.00 91.81 224 GLY A CA 1
ATOM 1650 C C . GLY A 1 224 ? -9.138 3.117 -5.812 1.00 91.81 224 GLY A C 1
ATOM 1651 O O . GLY A 1 224 ? -8.814 2.511 -6.832 1.00 91.81 224 GLY A O 1
ATOM 1652 N N . GLN A 1 225 ? -10.157 3.979 -5.802 1.00 89.69 225 GLN A N 1
ATOM 1653 C CA . GLN A 1 225 ? -10.918 4.316 -7.001 1.00 89.69 225 GLN A CA 1
ATOM 1654 C C . GLN A 1 225 ? -10.044 5.097 -7.988 1.00 89.69 225 GLN A C 1
ATOM 1656 O O . GLN A 1 225 ? -9.272 5.984 -7.626 1.00 89.69 225 GLN A O 1
ATOM 1661 N N . MET A 1 226 ? -10.172 4.787 -9.272 1.00 78.94 226 MET A N 1
ATOM 1662 C CA . MET A 1 226 ? -9.545 5.585 -10.322 1.00 78.94 226 MET A CA 1
ATOM 1663 C C . MET A 1 226 ? -10.439 6.797 -10.589 1.00 78.94 226 MET A C 1
ATOM 1665 O O . MET A 1 226 ? -11.646 6.642 -10.753 1.00 78.94 226 MET A O 1
ATOM 1669 N N . ASN A 1 227 ? -9.877 8.004 -10.629 1.00 61.25 227 ASN A N 1
ATOM 1670 C CA . ASN A 1 227 ? -10.664 9.195 -10.941 1.00 61.25 227 ASN A CA 1
ATOM 1671 C C . ASN A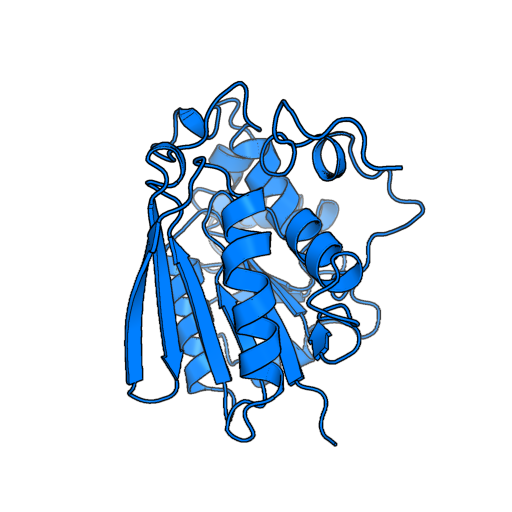 1 227 ? -10.935 9.239 -12.463 1.00 61.25 227 ASN A C 1
ATOM 1673 O O . ASN A 1 227 ? -9.967 9.294 -13.221 1.00 61.25 227 ASN A O 1
ATOM 1677 N N . PRO A 1 228 ? -12.198 9.213 -12.932 1.00 45.19 228 PRO A N 1
ATOM 1678 C CA . PRO A 1 228 ? -12.516 9.143 -14.361 1.00 45.19 228 PRO A CA 1
ATOM 1679 C C . PRO A 1 228 ? -12.174 10.425 -15.141 1.00 45.19 228 PRO A C 1
ATOM 1681 O O . PRO A 1 228 ? -12.028 10.367 -16.359 1.00 45.19 228 PRO A O 1
ATOM 1684 N N . THR A 1 229 ? -12.044 11.572 -14.462 1.00 40.84 229 THR A N 1
ATOM 1685 C CA . THR A 1 229 ? -11.688 12.877 -15.061 1.00 40.84 229 THR A CA 1
ATOM 1686 C C . THR A 1 229 ? -10.281 13.352 -14.735 1.00 40.84 229 THR A C 1
ATOM 1688 O O . THR A 1 229 ? -9.794 14.276 -15.391 1.00 40.84 229 THR A O 1
ATOM 1691 N N . ALA A 1 230 ? -9.591 12.732 -13.773 1.00 44.34 230 ALA A N 1
ATOM 1692 C CA . ALA A 1 230 ? -8.144 12.862 -13.775 1.00 44.34 230 ALA A CA 1
ATOM 1693 C C . ALA A 1 230 ? -7.687 12.226 -15.083 1.00 44.34 230 ALA A C 1
ATOM 1695 O O . ALA A 1 230 ? -8.056 11.087 -15.367 1.00 44.34 230 ALA A O 1
ATOM 1696 N N . LEU A 1 231 ? -6.899 12.949 -15.882 1.00 38.06 231 LEU A N 1
ATOM 1697 C CA . LEU A 1 231 ? -5.994 12.286 -16.806 1.00 38.06 231 LEU A CA 1
ATOM 1698 C C . LEU A 1 231 ? -5.347 11.177 -15.986 1.00 38.06 231 LEU A C 1
ATOM 1700 O O . LEU A 1 231 ? -4.551 11.473 -15.098 1.00 38.06 231 LEU A O 1
ATOM 1704 N N . ILE A 1 232 ? -5.745 9.925 -16.232 1.00 41.31 232 ILE A N 1
ATOM 1705 C CA . ILE A 1 232 ? -4.899 8.790 -15.925 1.00 41.31 232 ILE A CA 1
ATOM 1706 C C . ILE A 1 232 ? -3.617 9.203 -16.617 1.00 41.31 232 ILE A C 1
ATOM 1708 O O . ILE A 1 232 ? -3.610 9.316 -17.852 1.00 41.31 232 ILE A O 1
ATOM 1712 N N . PRO A 1 233 ? -2.574 9.561 -15.865 1.00 35.78 233 PRO A N 1
ATOM 1713 C CA . PRO A 1 233 ? -1.371 9.967 -16.530 1.00 35.78 233 PRO A CA 1
ATOM 1714 C C . PRO A 1 233 ? -0.969 8.762 -17.381 1.00 35.78 233 PRO A C 1
ATOM 1716 O O . PRO A 1 233 ? -1.142 7.630 -16.916 1.00 35.78 233 PRO A O 1
ATOM 1719 N N . PRO A 1 234 ? -0.506 8.941 -18.626 1.00 36.53 234 PRO A N 1
ATOM 1720 C CA . PRO A 1 234 ? -0.267 7.822 -19.535 1.00 36.53 234 PRO A CA 1
ATOM 1721 C C . PRO A 1 234 ? 0.570 6.694 -18.898 1.00 36.53 234 PRO A C 1
ATOM 1723 O O . PRO A 1 234 ? 0.429 5.545 -19.299 1.00 36.53 234 PRO A O 1
ATOM 1726 N N . PHE A 1 235 ? 1.347 6.988 -17.850 1.00 42.81 235 PHE A N 1
ATOM 1727 C CA . PHE A 1 235 ? 2.099 6.042 -17.029 1.00 42.81 235 PHE A CA 1
ATOM 1728 C C . PHE A 1 235 ? 1.284 5.058 -16.158 1.00 42.81 235 PHE A C 1
ATOM 1730 O O . PHE A 1 235 ? 1.746 3.940 -15.966 1.00 42.81 235 PHE A O 1
ATOM 1737 N N . ALA A 1 236 ? 0.070 5.375 -15.686 1.00 37.59 236 ALA A N 1
ATOM 1738 C CA . ALA A 1 236 ? -0.697 4.471 -14.806 1.00 37.59 236 ALA A CA 1
ATOM 1739 C C . ALA A 1 236 ? -1.430 3.338 -15.560 1.00 37.59 236 ALA A C 1
ATOM 1741 O O . ALA A 1 236 ? -1.836 2.348 -14.956 1.00 37.59 236 ALA A O 1
ATOM 1742 N N . VAL A 1 237 ? -1.578 3.466 -16.886 1.00 38.41 237 VAL A N 1
ATOM 1743 C CA . VAL A 1 237 ? -2.136 2.423 -17.775 1.00 38.41 237 VAL A CA 1
ATOM 1744 C C . VAL A 1 237 ? -1.095 1.901 -18.777 1.00 38.41 237 VAL A C 1
ATOM 1746 O O . VAL A 1 237 ? -1.253 0.798 -19.293 1.00 38.41 237 VAL A O 1
ATOM 1749 N N . ARG A 1 238 ? 0.001 2.639 -19.025 1.00 37.00 238 ARG A N 1
ATOM 1750 C CA . ARG A 1 238 ? 1.112 2.218 -19.905 1.00 37.00 238 ARG A CA 1
ATOM 1751 C C . ARG A 1 238 ? 2.449 2.008 -19.184 1.00 37.00 238 ARG A C 1
ATOM 1753 O O . ARG A 1 238 ? 3.494 2.050 -19.825 1.00 37.00 238 ARG A O 1
ATOM 1760 N N . GLY A 1 239 ? 2.439 1.779 -17.874 1.00 38.34 239 GLY A N 1
ATOM 1761 C CA . GLY A 1 239 ? 3.640 1.400 -17.135 1.00 38.34 239 GLY A CA 1
ATOM 1762 C C . GLY A 1 239 ? 4.049 -0.056 -17.437 1.00 38.34 239 GLY A C 1
ATOM 1763 O O . GLY A 1 239 ? 3.204 -0.954 -17.352 1.00 38.34 239 GLY A O 1
ATOM 1764 N N . PRO A 1 240 ? 5.328 -0.342 -17.741 1.00 40.16 240 PRO A N 1
ATOM 1765 C CA . PRO A 1 240 ? 5.826 -1.686 -18.080 1.00 40.16 240 PRO A CA 1
ATOM 1766 C C . PRO A 1 240 ? 5.714 -2.697 -16.928 1.00 40.16 240 PRO A C 1
ATOM 1768 O O . PRO A 1 240 ? 5.839 -3.898 -17.140 1.00 40.16 240 PRO A O 1
ATOM 1771 N N . VAL A 1 241 ? 5.402 -2.243 -15.709 1.00 42.00 241 VAL A N 1
ATOM 1772 C CA . VAL A 1 241 ? 5.221 -3.109 -14.533 1.00 42.00 241 VAL A CA 1
ATOM 1773 C C . VAL A 1 241 ? 4.010 -4.051 -14.691 1.00 42.00 241 VAL A C 1
ATOM 1775 O O . VAL A 1 241 ? 3.989 -5.138 -14.111 1.00 42.00 241 VAL A O 1
ATOM 1778 N N . LEU A 1 242 ? 3.027 -3.680 -15.525 1.00 43.34 242 LEU A N 1
ATOM 1779 C CA . LEU A 1 242 ? 1.868 -4.525 -15.854 1.00 43.34 242 LEU A CA 1
ATOM 1780 C C . LEU A 1 242 ? 1.796 -4.994 -17.309 1.00 43.34 242 LEU A C 1
ATOM 1782 O O . LEU A 1 242 ? 1.026 -5.911 -17.607 1.00 43.34 242 LEU A O 1
ATOM 1786 N N . PHE A 1 243 ? 2.601 -4.421 -18.203 1.00 38.59 243 PHE A N 1
ATOM 1787 C CA . PHE A 1 243 ? 2.641 -4.835 -19.600 1.00 38.59 243 PHE A CA 1
ATOM 1788 C C . PHE A 1 243 ? 3.710 -5.910 -19.820 1.00 38.59 243 PHE A C 1
ATOM 1790 O O . PHE A 1 243 ? 4.892 -5.623 -19.965 1.00 38.59 243 PHE A O 1
ATOM 1797 N N . CYS A 1 244 ? 3.277 -7.170 -19.910 1.00 35.94 244 CYS A N 1
ATOM 1798 C CA . CYS A 1 244 ? 4.071 -8.198 -20.580 1.00 35.94 244 CYS A CA 1
ATOM 1799 C C . CYS A 1 244 ? 4.143 -7.858 -22.082 1.00 35.94 244 CYS A C 1
ATOM 1801 O O . CYS A 1 244 ? 3.084 -7.809 -22.721 1.00 35.94 244 CYS A O 1
ATOM 1803 N N . PRO A 1 245 ? 5.332 -7.717 -22.696 1.00 33.28 245 PRO A N 1
ATOM 1804 C CA . PRO A 1 245 ? 5.439 -7.837 -24.143 1.00 33.28 245 PRO A CA 1
ATOM 1805 C C . PRO A 1 245 ? 5.049 -9.280 -24.506 1.00 33.28 245 PRO A C 1
ATOM 1807 O O . PRO A 1 245 ? 5.773 -10.223 -24.200 1.00 33.28 245 PRO A O 1
ATOM 1810 N N . GLY A 1 246 ? 3.843 -9.462 -25.052 1.00 40.81 246 GLY A N 1
ATOM 1811 C CA . GLY A 1 246 ? 3.296 -10.776 -25.420 1.00 40.81 246 GLY A CA 1
ATOM 1812 C C . GLY A 1 246 ? 1.827 -11.017 -25.059 1.00 40.81 246 GLY A C 1
ATOM 1813 O O . GLY A 1 246 ? 1.254 -11.989 -25.534 1.00 40.81 246 GLY A O 1
ATOM 1814 N N . SER A 1 247 ? 1.181 -10.143 -24.279 1.00 37.03 247 SER A N 1
ATOM 1815 C CA . SER A 1 247 ? -0.260 -10.259 -23.995 1.00 37.03 247 SER A CA 1
ATOM 1816 C C . SER A 1 247 ? -1.092 -9.446 -24.995 1.00 37.03 247 SER A C 1
ATOM 1818 O O . SER A 1 247 ? -1.802 -8.517 -24.621 1.00 37.03 247 SER A O 1
ATOM 1820 N N . LEU A 1 248 ? -0.972 -9.773 -26.283 1.00 35.03 248 LEU A N 1
ATOM 1821 C CA . LEU A 1 248 ? -1.911 -9.344 -27.320 1.00 35.03 248 LEU A CA 1
ATOM 1822 C C . LEU A 1 248 ? -2.751 -10.558 -27.727 1.00 35.03 248 LEU A C 1
ATOM 1824 O O . LEU A 1 248 ? -2.208 -11.583 -28.124 1.00 35.03 248 LEU A O 1
ATOM 1828 N N . ALA A 1 249 ? -4.068 -10.365 -27.646 1.00 34.47 249 ALA A N 1
ATOM 1829 C CA . ALA A 1 249 ? -5.155 -11.240 -28.079 1.00 34.47 249 ALA A CA 1
ATOM 1830 C C . ALA A 1 249 ? -5.466 -12.463 -27.197 1.00 34.47 249 ALA A C 1
ATOM 1832 O O . ALA A 1 249 ? -4.978 -13.565 -27.420 1.00 34.47 249 ALA A O 1
ATOM 1833 N N . ILE A 1 250 ? -6.429 -12.287 -26.291 1.00 28.89 250 ILE A N 1
ATOM 1834 C CA . ILE A 1 250 ? -7.518 -13.259 -26.158 1.00 28.89 250 ILE A CA 1
ATOM 1835 C C . ILE A 1 250 ? -8.799 -12.421 -26.195 1.00 28.89 250 ILE A C 1
ATOM 1837 O O . ILE A 1 250 ? -8.913 -11.462 -25.429 1.00 28.89 250 ILE A O 1
ATOM 1841 N N . GLY A 1 251 ? -9.632 -12.683 -27.205 1.00 32.41 251 GLY A N 1
ATOM 1842 C CA . GLY A 1 251 ? -10.870 -11.947 -27.483 1.00 32.41 251 GLY A CA 1
ATOM 1843 C C . GLY A 1 251 ? -12.022 -12.292 -26.555 1.00 32.41 251 GLY A C 1
ATOM 1844 O O . GLY A 1 251 ? -11.819 -13.088 -25.611 1.00 32.41 251 GLY A O 1
#

Radius of gyration: 17.24 Å; chains: 1; bounding box: 40×42×45 Å

Foldseek 3Di:
DQFAEEEEEEEQDPVQLVLVLVLLQVQDALEKEWEWDQLCLQVQWIWIWIDHDPDIDIDIGGHPGRALLCCCQVPVFLVLVVLLVDPSHRYYYYSYDHQDQLLLVLVQQQPPDDDNHGVVVRHFLLWQEYEDELVCLVVQLPFPAFPVRVSGSDDDRFHGSNVRRLSSLLQGLAYEYQDDCPDPSSVVVVVVSCVSPVQHHYYYSVPDNPVVNSVSRDPPRCSSPDDPPPPPPCCSVPGVSNDDPPPDDDD

pLDDT: mean 86.05, std 17.65, range [28.89, 98.81]

Secondary structure (DSSP, 8-state):
-PPEEEEEEE-S-HHHHHHHHHHHHHHSTTEEEEEEE-TTGGGTEEEEEEEETTEEEEEEEE-SS--HHHIIIIIIHHHHHHHTT-TT-SEEEEE--TT--HHHHHHHHHHS-BTTB-STTTEEEEEEEEEE-TTTHHHHHH---BGGGTT----SSPPBHHHHHHHHHHT-SEEEESS-TTSHHHHHHHHHHHHHSTTSEEEEGGG--HHHHHHTS-TTS-TTPPPSSS---HHHHH-TTT--TT-----

Sequence (251 aa):
MSTTRLVLVCGPRHESTRMLSTQLMTGLPATVVVHHDLRRVADGVVRRRLRLGRADTTTTIELAHGCVARALREDLLPLLRALCADPRVERIVLHLDPIVEPAPVCWALGNVLVGAATILDVADIEAVIAAVDPATWLEDATSDVPISECGYGVMGDGPTLAQVVVGQVGFADAVVLTTAAETWPAAQVNAVLDRLAPGAARVVLGGVEPLPLLAAIPDNARRGQMNPTALIPPFAVRGPVLFCPGSLAIG